Protein AF-A0A7Z9Z8M9-F1 (afdb_monomer_lite)

Foldseek 3Di:
DPDPPPPDLVVLCVVLVNDLVLLVLLLVLCVQCVVCLVVLLVQLLVCVVVDPVCVVVPDPVSSVVSSVVSSVVSCLLSVSDRHPVVLVVLLVLLVVCVVSVNDLVNLVVSLVSSLVVSVVSLVVVLVPDPDPVVNVSSVVNNSSSVSSSVSSSCSSSSSNCVVVVVVVCVVPPVPVVVVVCVVVVVVVVLVVVLVVLVVVLVVLVVVLVVLVVVCVVDPCVVVSVVVNVVSVLVNVLSVLVNVQSVCVSVVHDNPPLSVLVSVLSVLVVVLVVQVVPPPDDPVVNVVSVVVNVVSVVVSVVSVVVVVVVVVVVVVVVD

Secondary structure (DSSP, 8-state):
--------HHHHHHHTT--HHHHHHHHHHHHHHGGGHHHHHHHHHHGGGG-GGGGGG--HHHHHHHHHHHHHHHHHHTT---SHHHHHHHHHHHHHHHHHT--HHHHHHHHHHHHHHHHHHHHHHHHH---HHHHHHHHHHHHHHHHHHHHHHHHHHHHHHHHHHHHHHHTTHHHHHHHHHHHHHHHHHHHHHHHHHHHHHHHHHHHHHHHHHHHHHSS-HHHHHHHHHHHHHHHHHHHHHHHHHHHHHTT----HHHHHHHHHHHHHHHHHHHHH-TTS-HHHHHHHHHHHHHHHHHHHHHHHHHHHHHHHHHHTT-

Radius of gyration: 35.6 Å; chains: 1; bounding box: 67×42×105 Å

pLDDT: mean 84.93, std 13.42, range [31.67, 98.31]

Sequence (318 aa):
MVGALEYDIDRLLYLHQISKKDTQRIKFLRKYLEPYKADFVKNISESLYRFPELRELLTEEFINQFKKLISEWYDRLFEGKYDVSYLYYLMSLGERFVDVGFSPHHITVLMDLIRNYFNTRIFEQIKQSQDPELIERFRSALKSLNKILDLNLDIIISHYVDIETKKFLTLGRWGKQILKIATRFGLALDSLILFGLILLAFFIVYLLVNDILHIFNDKNMAHGIIAALGDLLILWTILELLNSQIKFMLGGEFAISSFVSVALAATIREALIASLEHTKPVEFKLTLAIIILVLGIVFGIVKLFEMKESKRRIVLRL

Structure (mmCIF, N/CA/C/O backbone):
data_AF-A0A7Z9Z8M9-F1
#
_entry.id   AF-A0A7Z9Z8M9-F1
#
loop_
_atom_site.group_PDB
_atom_site.id
_atom_site.type_symbol
_atom_site.label_atom_id
_atom_site.label_alt_id
_atom_site.label_comp_id
_atom_site.label_asym_id
_atom_site.label_entity_id
_atom_site.label_seq_id
_atom_site.pdbx_PDB_ins_code
_atom_site.Cartn_x
_atom_site.Cartn_y
_atom_site.Cartn_z
_atom_site.occupancy
_atom_site.B_iso_or_equiv
_atom_site.auth_seq_id
_atom_site.auth_comp_id
_atom_site.auth_asym_id
_atom_site.auth_atom_id
_atom_site.pdbx_PDB_model_num
ATOM 1 N N . MET A 1 1 ? 4.385 -8.238 -11.790 1.00 31.67 1 MET A N 1
ATOM 2 C CA . MET A 1 1 ? 3.108 -8.911 -11.470 1.00 31.67 1 MET A CA 1
ATOM 3 C C . MET A 1 1 ? 3.048 -9.054 -9.962 1.00 31.67 1 MET A C 1
ATOM 5 O O . MET A 1 1 ? 3.667 -9.963 -9.435 1.00 31.67 1 MET A O 1
ATOM 9 N N . VAL A 1 2 ? 2.396 -8.121 -9.269 1.00 32.22 2 VAL A N 1
ATOM 10 C CA . VAL A 1 2 ? 2.010 -8.331 -7.869 1.00 32.22 2 VAL A CA 1
ATOM 11 C C . VAL A 1 2 ? 0.687 -9.080 -7.959 1.00 32.22 2 VAL A C 1
ATOM 13 O O . VAL A 1 2 ? -0.288 -8.543 -8.480 1.00 32.22 2 VAL A O 1
ATOM 16 N N . GLY A 1 3 ? 0.739 -10.382 -7.681 1.00 36.78 3 GLY A N 1
ATOM 17 C CA . GLY A 1 3 ? -0.402 -11.278 -7.811 1.00 36.78 3 GLY A CA 1
ATOM 18 C C . GLY A 1 3 ? -1.525 -10.832 -6.891 1.00 36.78 3 GLY A C 1
ATOM 19 O O . GLY A 1 3 ? -1.266 -10.405 -5.768 1.00 36.78 3 GLY A O 1
ATOM 20 N N . ALA A 1 4 ? -2.756 -10.935 -7.386 1.00 40.72 4 ALA A N 1
ATOM 21 C CA . ALA A 1 4 ? -3.936 -10.888 -6.547 1.00 40.72 4 ALA A CA 1
ATOM 22 C C . ALA A 1 4 ? -3.710 -11.856 -5.380 1.00 40.72 4 ALA A C 1
ATOM 24 O O . ALA A 1 4 ? -3.563 -13.060 -5.597 1.00 40.72 4 ALA A O 1
ATOM 25 N N . LEU A 1 5 ? -3.610 -11.328 -4.160 1.00 49.75 5 LEU A N 1
ATOM 26 C CA . LEU A 1 5 ? -3.870 -12.129 -2.977 1.00 49.75 5 LEU A CA 1
ATOM 27 C C . LEU A 1 5 ? -5.280 -12.670 -3.185 1.00 49.75 5 LEU A C 1
ATOM 29 O O . LEU A 1 5 ? -6.251 -11.920 -3.180 1.00 49.75 5 LEU A O 1
ATOM 33 N N . GLU A 1 6 ? -5.385 -13.9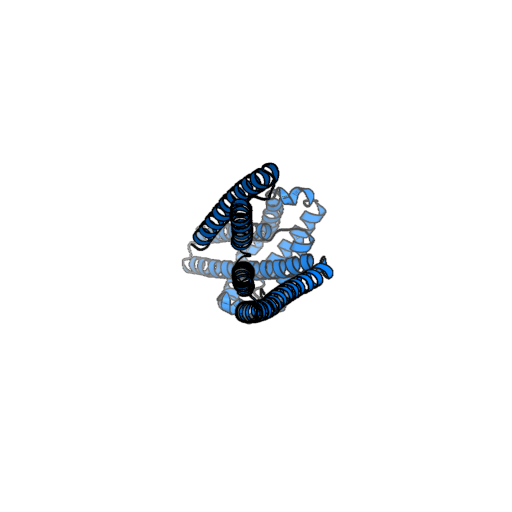58 -3.488 1.00 57.81 6 GLU A N 1
ATOM 34 C CA . GLU A 1 6 ? -6.658 -14.653 -3.418 1.00 57.81 6 GLU A CA 1
ATOM 35 C C . GLU A 1 6 ? -7.064 -14.570 -1.945 1.00 57.81 6 GLU A C 1
ATOM 37 O O . GLU A 1 6 ? -6.430 -15.189 -1.086 1.00 57.81 6 GLU A O 1
ATOM 42 N N . TYR A 1 7 ? -7.983 -13.647 -1.643 1.00 67.50 7 TYR A N 1
ATOM 43 C CA . TYR A 1 7 ? -8.384 -13.306 -0.283 1.00 67.50 7 TYR A CA 1
ATOM 44 C C . TYR A 1 7 ? -9.150 -14.480 0.326 1.00 67.50 7 TYR A C 1
ATOM 46 O O . TYR A 1 7 ? -10.376 -14.534 0.305 1.00 67.50 7 TYR A O 1
ATOM 54 N N . ASP A 1 8 ? -8.398 -15.432 0.860 1.00 86.19 8 ASP A N 1
ATOM 55 C CA . ASP A 1 8 ? -8.897 -16.520 1.681 1.00 86.19 8 ASP A CA 1
ATOM 56 C C . ASP A 1 8 ? -8.722 -16.134 3.155 1.00 86.19 8 ASP A C 1
ATOM 58 O O . ASP A 1 8 ? -7.599 -16.027 3.664 1.00 86.19 8 ASP A O 1
ATOM 62 N N . ILE A 1 9 ? -9.845 -15.888 3.837 1.00 89.62 9 ILE A N 1
ATOM 63 C CA . ILE A 1 9 ? -9.845 -15.492 5.248 1.00 89.62 9 ILE A CA 1
ATOM 64 C C . ILE A 1 9 ? -9.185 -16.554 6.132 1.00 89.62 9 ILE A C 1
ATOM 66 O O . ILE A 1 9 ? -8.454 -16.192 7.053 1.00 89.62 9 ILE A O 1
ATOM 70 N N . ASP A 1 10 ? -9.351 -17.846 5.834 1.00 90.56 10 ASP A N 1
ATOM 71 C CA . ASP A 1 10 ? -8.779 -18.923 6.645 1.00 90.56 10 ASP A CA 1
ATOM 72 C C . ASP A 1 10 ? -7.251 -18.931 6.531 1.00 90.56 10 ASP A C 1
ATOM 74 O O . ASP A 1 10 ? -6.535 -19.052 7.534 1.00 90.56 10 ASP A O 1
ATOM 78 N N . ARG A 1 11 ? -6.733 -18.697 5.320 1.00 91.50 11 ARG A N 1
ATOM 79 C CA . ARG A 1 11 ? -5.296 -18.528 5.081 1.00 91.50 11 ARG A CA 1
ATOM 80 C C . ARG A 1 11 ? -4.736 -17.308 5.809 1.00 91.50 11 ARG A C 1
ATOM 82 O O . ARG A 1 11 ? -3.663 -17.399 6.405 1.00 91.50 11 ARG A O 1
ATOM 89 N N . LEU A 1 12 ? -5.435 -16.175 5.776 1.00 92.44 12 LEU A N 1
ATOM 90 C CA . LEU A 1 12 ? -4.994 -14.954 6.456 1.00 92.44 12 LEU A CA 1
ATOM 91 C C . LEU A 1 12 ? -4.974 -15.136 7.980 1.00 92.44 12 LEU A C 1
ATOM 93 O O . LEU A 1 12 ? -3.984 -14.796 8.628 1.00 92.44 12 LEU A O 1
ATOM 97 N N . LEU A 1 13 ? -6.012 -15.751 8.553 1.00 93.62 13 LEU A N 1
ATOM 98 C CA . LEU A 1 13 ? -6.043 -16.093 9.978 1.00 93.62 13 LEU A CA 1
ATOM 99 C C . LEU A 1 13 ? -4.884 -17.019 10.366 1.00 93.62 13 LEU A C 1
ATOM 101 O O . LEU A 1 13 ? -4.268 -16.817 11.415 1.00 93.62 13 LEU A O 1
ATOM 105 N N . TYR A 1 14 ? -4.554 -17.995 9.516 1.00 93.50 14 TYR A N 1
ATOM 106 C CA . TYR A 1 14 ? -3.412 -18.882 9.723 1.00 93.50 14 TYR A CA 1
ATOM 107 C C . TYR A 1 14 ? -2.076 -18.121 9.730 1.00 93.50 14 TYR A C 1
ATOM 109 O O . TYR A 1 14 ? -1.289 -18.288 10.664 1.00 93.50 14 TYR A O 1
ATOM 117 N N . LEU A 1 15 ? -1.831 -17.252 8.742 1.00 92.56 15 LEU A N 1
ATOM 118 C CA . LEU A 1 15 ? -0.589 -16.469 8.635 1.00 92.56 15 LEU A CA 1
ATOM 119 C C . LEU A 1 15 ? -0.380 -15.534 9.834 1.00 92.56 15 LEU A C 1
ATOM 121 O O . LEU A 1 15 ? 0.728 -15.443 10.362 1.00 92.56 15 LEU A O 1
ATOM 125 N N . HIS A 1 16 ? -1.455 -14.908 10.318 1.00 93.44 16 HIS A N 1
ATOM 126 C CA . HIS A 1 16 ? -1.441 -14.052 11.511 1.00 93.44 16 HIS A CA 1
ATOM 127 C C . HIS A 1 16 ? -1.506 -14.843 12.833 1.00 93.44 16 HIS A C 1
ATOM 129 O O . HIS A 1 16 ? -1.517 -14.263 13.923 1.00 93.44 16 HIS A O 1
ATOM 135 N N . GLN A 1 17 ? -1.524 -16.180 12.766 1.00 95.44 17 GLN A N 1
ATOM 136 C CA . GLN A 1 17 ? -1.614 -17.089 13.913 1.00 95.44 17 GLN A CA 1
ATOM 137 C C . GLN A 1 17 ? -2.804 -16.765 14.832 1.00 95.44 17 GLN A C 1
ATOM 139 O O . GLN A 1 17 ? -2.669 -16.752 16.065 1.00 95.44 17 GLN A O 1
ATOM 144 N N . ILE A 1 18 ? -3.955 -16.450 14.238 1.00 94.81 18 ILE A N 1
ATOM 145 C CA . ILE A 1 18 ? -5.196 -16.140 14.946 1.00 94.81 18 ILE A CA 1
ATOM 146 C C . ILE A 1 18 ? -5.984 -17.434 15.133 1.00 94.81 18 ILE A C 1
ATOM 148 O O . ILE A 1 18 ? -6.331 -18.136 14.189 1.00 94.81 18 ILE A O 1
ATOM 152 N N . SER A 1 19 ? -6.275 -17.748 16.389 1.00 94.56 19 SER A N 1
ATOM 153 C CA . SER A 1 19 ? -6.980 -18.956 16.801 1.00 94.56 19 SER A CA 1
ATOM 154 C C . SER A 1 19 ? -8.319 -18.632 17.465 1.00 94.56 19 SER A C 1
ATOM 156 O O . SER A 1 19 ? -8.579 -17.506 17.890 1.00 94.56 19 SER A O 1
ATOM 158 N N . LYS A 1 20 ? -9.145 -19.661 17.693 1.00 93.56 20 LYS A N 1
ATOM 159 C CA . LYS A 1 20 ? -10.392 -19.524 18.472 1.00 93.56 20 LYS A CA 1
ATOM 160 C C . LYS A 1 20 ? -10.164 -18.960 19.886 1.00 93.56 20 LYS A C 1
ATOM 162 O O . LYS A 1 20 ? -11.056 -18.313 20.435 1.00 93.56 20 LYS A O 1
ATOM 167 N N . LYS A 1 21 ? -8.981 -19.177 20.484 1.00 95.56 21 LYS A N 1
ATOM 168 C CA . LYS A 1 21 ? -8.620 -18.595 21.791 1.00 95.56 21 LYS A CA 1
ATOM 169 C C . LYS A 1 21 ? -8.460 -17.079 21.699 1.00 95.56 21 LYS A C 1
ATOM 171 O O . LYS A 1 21 ? -8.873 -16.373 22.615 1.00 95.56 21 LYS A O 1
ATOM 176 N N . ASP A 1 22 ? -7.901 -16.576 20.601 1.00 96.69 22 ASP A N 1
ATOM 177 C CA . ASP A 1 22 ? -7.762 -15.139 20.358 1.00 96.69 22 ASP A CA 1
ATOM 178 C C . ASP A 1 22 ? -9.141 -14.485 20.256 1.00 96.69 22 ASP A C 1
ATOM 180 O O . ASP A 1 22 ? -9.412 -13.502 20.939 1.00 96.69 22 ASP A O 1
ATOM 184 N N . THR A 1 23 ? -10.075 -15.117 19.547 1.00 94.19 23 THR A N 1
ATOM 185 C CA . THR A 1 23 ? -11.472 -14.675 19.473 1.00 94.19 23 THR A CA 1
ATOM 186 C C . THR A 1 23 ? -12.144 -14.559 20.849 1.00 94.19 23 THR A C 1
ATOM 188 O O . THR A 1 23 ? -12.845 -13.587 21.130 1.00 94.19 23 THR A O 1
ATOM 191 N N . GLN A 1 24 ? -11.926 -15.534 21.739 1.00 95.94 24 GLN A N 1
ATOM 192 C CA . GLN A 1 24 ? -12.452 -15.489 23.110 1.00 95.94 24 GLN A CA 1
ATOM 193 C C . GLN A 1 24 ? -11.818 -14.360 23.932 1.00 95.94 24 GLN A C 1
ATOM 195 O O . GLN A 1 24 ? -12.511 -13.686 24.694 1.00 95.94 24 GLN A O 1
ATOM 200 N N . ARG A 1 25 ? -10.514 -14.129 23.758 1.00 97.12 25 ARG A N 1
ATOM 201 C CA . ARG A 1 25 ? -9.781 -13.046 24.424 1.00 97.12 25 ARG A CA 1
ATOM 202 C C . ARG A 1 25 ? -10.253 -11.663 23.979 1.00 97.12 25 ARG A C 1
ATOM 204 O O . ARG A 1 25 ? -10.369 -10.773 24.815 1.00 97.12 25 ARG A O 1
ATOM 211 N N . ILE A 1 26 ? -10.608 -11.488 22.709 1.00 97.25 26 ILE A N 1
ATOM 212 C CA . ILE A 1 26 ? -11.203 -10.234 22.230 1.00 97.25 26 ILE A CA 1
ATOM 213 C C . ILE A 1 26 ? -12.583 -9.995 22.837 1.00 97.25 26 ILE A C 1
ATOM 215 O O . ILE A 1 26 ? -12.863 -8.897 23.315 1.00 97.25 26 ILE A O 1
ATOM 219 N N . LYS A 1 27 ? -13.426 -11.031 22.906 1.00 95.50 27 LYS A N 1
ATOM 220 C CA . LYS A 1 27 ? -14.724 -10.935 23.596 1.00 95.50 27 LYS A CA 1
ATOM 221 C C . LYS A 1 27 ? -14.565 -10.603 25.080 1.00 95.50 27 LYS A C 1
ATOM 223 O O . LYS A 1 27 ? -15.412 -9.921 25.649 1.00 95.50 27 LYS A O 1
ATOM 228 N N . PHE A 1 28 ? -13.488 -11.073 25.709 1.00 96.31 28 PHE A N 1
ATOM 229 C CA . PHE A 1 28 ? -13.115 -10.662 27.060 1.00 96.31 28 PHE A CA 1
ATOM 230 C C . PHE A 1 28 ? -12.765 -9.168 27.115 1.00 96.31 28 PHE A C 1
ATOM 232 O O . PHE A 1 28 ? -13.361 -8.463 27.925 1.00 96.31 28 PHE A O 1
ATOM 239 N N . LEU A 1 29 ? -11.894 -8.664 26.228 1.00 96.62 29 LEU A N 1
ATOM 240 C CA . LEU A 1 29 ? -11.537 -7.237 26.186 1.00 96.62 29 LEU A CA 1
ATOM 241 C C . LEU A 1 29 ? -12.743 -6.331 25.963 1.00 96.62 29 LEU A C 1
ATOM 243 O O . LEU A 1 29 ? -12.820 -5.279 26.594 1.00 96.62 29 LEU A O 1
ATOM 247 N N . ARG A 1 30 ? -13.707 -6.758 25.137 1.00 95.69 30 ARG A N 1
ATOM 248 C CA . ARG A 1 30 ? -14.942 -6.005 24.895 1.00 95.69 30 ARG A CA 1
ATOM 249 C C . ARG A 1 30 ? -15.606 -5.564 26.198 1.00 95.69 30 ARG A C 1
ATOM 251 O O . ARG A 1 30 ? -15.958 -4.403 26.331 1.00 95.69 30 ARG A O 1
ATOM 258 N N . LYS A 1 31 ? -15.704 -6.457 27.189 1.00 93.88 31 LYS A N 1
ATOM 259 C CA . LYS A 1 31 ? -16.356 -6.169 28.480 1.00 93.88 31 LYS A CA 1
ATOM 260 C C . LYS A 1 31 ? -15.723 -4.992 29.229 1.00 93.88 31 LYS A C 1
ATOM 262 O O . LYS A 1 31 ? -16.431 -4.277 29.925 1.00 93.88 31 LYS A O 1
ATOM 267 N N . TYR A 1 32 ? -14.412 -4.808 29.089 1.00 94.81 32 TYR A N 1
ATOM 268 C CA . TYR A 1 32 ? -13.655 -3.761 29.779 1.00 94.81 32 TYR A CA 1
ATOM 269 C C . TYR A 1 32 ? -13.488 -2.498 28.938 1.00 94.81 32 TYR A C 1
ATOM 271 O O . TYR A 1 32 ? -13.298 -1.419 29.487 1.00 94.81 32 TYR A O 1
ATOM 279 N N . LEU A 1 33 ? -13.549 -2.624 27.612 1.00 95.94 33 LEU A N 1
ATOM 280 C CA . LEU A 1 33 ? -13.360 -1.505 26.695 1.00 95.94 33 LEU A CA 1
ATOM 281 C C . LEU A 1 33 ? -14.674 -0.833 26.284 1.00 95.94 33 LEU A C 1
ATOM 283 O O . LEU A 1 33 ? -14.629 0.322 25.867 1.00 95.94 33 LEU A O 1
ATOM 287 N N . GLU A 1 34 ? -15.822 -1.506 26.414 1.00 95.12 34 GLU A N 1
ATOM 288 C CA . GLU A 1 34 ? -17.137 -0.969 26.026 1.00 95.12 34 GLU A CA 1
ATOM 289 C C . GLU A 1 34 ? -17.443 0.403 26.664 1.00 95.12 34 GLU A C 1
ATOM 291 O O . GLU A 1 34 ? -17.853 1.306 25.931 1.00 95.12 34 GLU A O 1
ATOM 296 N N . PRO A 1 35 ? -17.163 0.649 27.967 1.00 96.31 35 PRO A N 1
ATOM 297 C CA . PRO A 1 35 ? -17.388 1.966 28.573 1.00 96.31 35 PRO A CA 1
ATOM 298 C C . PRO A 1 35 ? -16.588 3.098 27.912 1.00 96.31 35 PRO A C 1
ATOM 300 O O . PRO A 1 35 ? -16.975 4.262 27.987 1.00 96.31 35 PRO A O 1
ATOM 303 N N . TYR A 1 36 ? -15.481 2.764 27.247 1.00 96.75 36 TYR A N 1
ATOM 304 C CA . TYR A 1 36 ? -14.586 3.714 26.593 1.00 96.75 36 TYR A CA 1
ATOM 305 C C . TYR A 1 36 ? -14.908 3.922 25.109 1.00 96.75 36 TYR A C 1
ATOM 307 O O . TYR A 1 36 ? -14.250 4.725 24.457 1.00 96.75 36 TYR A O 1
ATOM 315 N N . LYS A 1 37 ? -15.919 3.248 24.545 1.00 97.38 37 LYS A N 1
ATOM 316 C CA . LYS A 1 37 ? -16.235 3.333 23.109 1.00 97.38 37 LYS A CA 1
ATOM 317 C C . LYS A 1 37 ? -16.532 4.763 22.643 1.00 97.38 37 LYS A C 1
ATOM 319 O O . LYS A 1 37 ? -16.028 5.189 21.607 1.00 97.38 37 LYS A O 1
ATOM 324 N N . ALA A 1 38 ? -17.329 5.517 23.401 1.00 97.25 38 ALA A N 1
ATOM 325 C CA . ALA A 1 38 ? -17.665 6.896 23.039 1.00 97.25 38 ALA A CA 1
ATOM 326 C C . ALA A 1 38 ? -16.423 7.808 23.038 1.00 97.25 38 ALA A C 1
ATOM 328 O O . ALA A 1 38 ? -16.235 8.609 22.121 1.00 97.25 38 ALA A O 1
ATOM 329 N N . ASP A 1 39 ? -15.553 7.638 24.037 1.00 97.81 39 ASP A N 1
ATOM 330 C CA . ASP A 1 39 ? -14.275 8.345 24.140 1.00 97.81 39 ASP A CA 1
ATOM 331 C C . ASP A 1 39 ? -13.315 7.948 23.010 1.00 97.81 39 ASP A C 1
ATOM 333 O O . ASP A 1 39 ? -12.718 8.818 22.383 1.00 97.81 39 ASP A O 1
ATOM 337 N N . PHE A 1 40 ? -13.235 6.658 22.676 1.00 98.12 40 PHE A N 1
ATOM 338 C CA . PHE A 1 40 ? -12.461 6.140 21.548 1.00 98.12 40 PHE A CA 1
ATOM 339 C C . PHE A 1 40 ? -12.870 6.799 20.229 1.00 98.12 40 PHE A C 1
ATOM 341 O O . PHE A 1 40 ? -12.033 7.373 19.535 1.00 98.12 40 PHE A O 1
ATOM 348 N N . VAL A 1 41 ? -14.166 6.776 19.898 1.00 97.88 41 VAL A N 1
ATOM 349 C CA . VAL A 1 41 ? -14.680 7.365 18.652 1.00 97.88 41 VAL A CA 1
ATOM 350 C C . VAL A 1 41 ? -14.337 8.852 18.577 1.00 97.88 41 VAL A C 1
ATOM 352 O O . VAL A 1 41 ? -13.899 9.332 17.528 1.00 97.88 41 VAL A O 1
ATOM 355 N N . LYS A 1 42 ? -14.490 9.580 19.689 1.00 97.12 42 LYS A N 1
ATOM 356 C CA . LYS A 1 42 ? -14.112 10.993 19.775 1.00 97.12 42 LYS A CA 1
ATOM 357 C C . LYS A 1 42 ? -12.609 11.184 19.545 1.00 97.12 42 LYS A C 1
ATOM 359 O O . LYS A 1 42 ? -12.237 11.923 18.638 1.00 97.12 42 LYS A O 1
ATOM 364 N N . ASN A 1 43 ? -11.768 10.483 20.304 1.00 96.88 43 ASN A N 1
ATOM 365 C CA . ASN A 1 43 ? -10.312 10.620 20.280 1.00 96.88 43 ASN A CA 1
ATOM 366 C C . ASN A 1 43 ? -9.710 10.320 18.896 1.00 96.88 43 ASN A C 1
ATOM 368 O O . ASN A 1 43 ? -8.867 11.070 18.397 1.00 96.88 43 ASN A O 1
ATOM 372 N N . ILE A 1 44 ? -10.179 9.254 18.244 1.00 96.75 44 ILE A N 1
ATOM 373 C CA . ILE A 1 44 ? -9.692 8.862 16.917 1.00 96.75 44 ILE A CA 1
ATOM 374 C C . ILE A 1 44 ? -10.154 9.850 15.842 1.00 96.75 44 ILE A C 1
ATOM 376 O O . ILE A 1 44 ? -9.368 10.216 14.972 1.00 96.75 44 ILE A O 1
ATOM 380 N N . SER A 1 45 ? -11.388 10.350 15.931 1.00 94.12 45 SER A N 1
ATOM 381 C CA . SER A 1 45 ? -11.890 11.355 14.983 1.00 94.12 45 SER A CA 1
ATOM 382 C C . SER A 1 45 ? -11.164 12.693 15.123 1.00 94.12 45 SER A C 1
ATOM 384 O O . SER A 1 45 ? -10.813 13.312 14.126 1.00 94.12 45 SER A O 1
ATOM 386 N N . GLU A 1 46 ? -10.881 13.126 16.353 1.00 93.81 46 GLU A N 1
ATOM 387 C CA . GLU A 1 46 ? -10.090 14.336 16.620 1.00 93.81 46 GLU A CA 1
ATOM 388 C C . GLU A 1 46 ? -8.632 14.185 16.170 1.00 93.81 46 GLU A C 1
ATOM 390 O O . GLU A 1 46 ? -7.983 15.158 15.789 1.00 93.81 46 GLU A O 1
ATOM 395 N N . SER A 1 47 ? -8.109 12.960 16.147 1.00 92.19 47 SER A N 1
ATOM 396 C CA . SER A 1 47 ? -6.757 12.711 15.651 1.00 92.19 47 SER A CA 1
ATOM 397 C C . SER A 1 47 ? -6.612 12.953 14.146 1.00 92.19 47 SER A C 1
ATOM 399 O O . SER A 1 47 ? -5.488 13.152 13.690 1.00 92.19 47 SER A O 1
ATOM 401 N N . LEU A 1 48 ? -7.711 13.023 13.381 1.00 91.69 48 LEU A N 1
ATOM 402 C CA . LEU A 1 48 ? -7.651 13.360 11.956 1.00 91.69 48 LEU A CA 1
ATOM 403 C C . LEU A 1 48 ? -7.106 14.771 11.697 1.00 91.69 48 LEU A C 1
ATOM 405 O O . LEU A 1 48 ? -6.434 14.989 10.693 1.00 91.69 48 LEU A O 1
ATOM 409 N N . TYR A 1 49 ? -7.306 15.709 12.628 1.00 90.44 49 TYR A N 1
ATOM 410 C CA . TYR A 1 49 ? -6.762 17.069 12.524 1.00 90.44 49 TYR A CA 1
ATOM 411 C C . TYR A 1 49 ? -5.226 17.121 12.577 1.00 90.44 49 TYR A C 1
ATOM 413 O O . TYR A 1 49 ? -4.639 18.166 12.296 1.00 90.44 49 TYR A O 1
ATOM 421 N N . ARG A 1 50 ? -4.562 16.007 12.921 1.00 88.56 50 ARG A N 1
ATOM 422 C CA . ARG A 1 50 ? -3.098 15.885 12.890 1.00 88.56 50 ARG A CA 1
ATOM 423 C C . ARG A 1 50 ? -2.543 15.733 11.476 1.00 88.56 50 ARG A C 1
ATOM 425 O O . ARG A 1 50 ? -1.351 15.954 11.303 1.00 88.56 50 ARG A O 1
ATOM 432 N N . PHE A 1 51 ? -3.373 15.359 10.502 1.00 86.81 51 PHE A N 1
ATOM 433 C CA . PHE A 1 51 ? -2.965 15.181 9.111 1.00 86.81 51 PHE A CA 1
ATOM 434 C C . PHE A 1 51 ? -3.182 16.492 8.341 1.00 86.81 51 PHE A C 1
ATOM 436 O O . PHE A 1 51 ? -4.324 16.793 7.970 1.00 86.81 51 PHE A O 1
ATOM 443 N N . PRO A 1 52 ? -2.138 17.316 8.119 1.00 84.31 52 PRO A N 1
ATOM 444 C CA . PRO A 1 52 ? -2.289 18.571 7.385 1.00 84.31 52 PRO A CA 1
ATOM 445 C C . PRO A 1 52 ? -2.830 18.354 5.965 1.00 84.31 52 PRO A C 1
ATOM 447 O O . PRO A 1 52 ? -3.595 19.184 5.480 1.00 84.31 52 PRO A O 1
ATOM 450 N N . GLU A 1 53 ? -2.502 17.222 5.342 1.00 81.88 53 GLU A N 1
ATOM 451 C CA . GLU A 1 53 ? -2.928 16.823 3.998 1.00 81.88 53 GLU A CA 1
ATOM 452 C C . GLU A 1 53 ? -4.437 16.571 3.903 1.00 81.88 53 GLU A C 1
ATOM 454 O O . GLU A 1 53 ? -5.015 16.690 2.829 1.00 81.88 53 GLU A O 1
ATOM 459 N N . LEU A 1 54 ? -5.089 16.238 5.022 1.00 83.00 54 LEU A N 1
ATOM 460 C CA . LEU A 1 54 ? -6.527 15.978 5.057 1.00 83.00 54 LEU A CA 1
ATOM 461 C C . LEU A 1 54 ? -7.348 17.227 5.377 1.00 83.00 54 LEU A C 1
ATOM 463 O O . LEU A 1 54 ? -8.570 17.155 5.335 1.00 83.00 54 LEU A O 1
ATOM 467 N N . ARG A 1 55 ? -6.720 18.370 5.694 1.00 83.00 55 ARG A N 1
ATOM 468 C CA . ARG A 1 55 ? -7.405 19.564 6.222 1.00 83.00 55 ARG A CA 1
ATOM 469 C C . ARG A 1 55 ? -8.586 20.021 5.361 1.00 83.00 55 ARG A C 1
ATOM 471 O O . ARG A 1 55 ? -9.616 20.389 5.914 1.00 83.00 55 ARG A O 1
ATOM 478 N N . GLU A 1 56 ? -8.445 19.972 4.040 1.00 81.44 56 GLU A N 1
ATOM 479 C CA . GLU A 1 56 ? -9.497 20.368 3.091 1.00 81.44 56 GLU A CA 1
ATOM 480 C C . GLU A 1 56 ? -10.699 19.405 3.088 1.00 81.44 56 GLU A C 1
ATOM 482 O O . GLU A 1 56 ? -11.808 19.799 2.736 1.00 81.44 56 GLU A O 1
ATOM 487 N N . LEU A 1 57 ? -10.502 18.160 3.534 1.00 79.38 57 LEU A N 1
ATOM 488 C CA . LEU A 1 57 ? -11.523 17.112 3.604 1.00 79.38 57 LEU A CA 1
ATOM 489 C C . LEU A 1 57 ? -12.282 17.098 4.944 1.00 79.38 57 LEU A C 1
ATOM 491 O O . LEU A 1 57 ? -13.368 16.523 5.020 1.00 79.38 57 LEU A O 1
ATOM 495 N N . LEU A 1 58 ? -11.747 17.722 6.005 1.00 86.81 58 LEU A N 1
ATOM 496 C CA . LEU A 1 58 ? -12.292 17.670 7.376 1.00 86.81 58 LEU A CA 1
ATOM 497 C C . LEU A 1 58 ? -13.510 18.589 7.589 1.00 86.81 58 LEU A C 1
ATOM 499 O O . LEU A 1 58 ? -13.528 19.433 8.486 1.00 86.81 58 LEU A O 1
ATOM 503 N N . THR A 1 59 ? -14.552 18.404 6.782 1.00 89.38 59 THR A N 1
ATOM 504 C CA . THR A 1 59 ? -15.866 19.024 6.999 1.00 89.38 59 THR A CA 1
ATOM 505 C C . THR A 1 59 ? -16.595 18.377 8.182 1.00 89.38 59 THR A C 1
ATOM 507 O O . THR A 1 59 ? -16.319 17.233 8.554 1.00 89.38 59 THR A O 1
ATOM 510 N N . GLU A 1 60 ? -17.568 19.075 8.779 1.00 90.69 60 GLU A N 1
ATOM 511 C CA . GLU A 1 60 ? -18.381 18.500 9.865 1.00 90.69 60 GLU A CA 1
ATOM 512 C C . GLU A 1 60 ? -19.113 17.223 9.432 1.00 90.69 60 GLU A C 1
ATOM 514 O O . GLU A 1 60 ? -19.195 16.255 10.192 1.00 90.69 60 GLU A O 1
ATOM 519 N N . GLU A 1 61 ? -19.614 17.198 8.195 1.00 89.94 61 GLU A N 1
ATOM 520 C CA . GLU A 1 61 ? -20.267 16.024 7.624 1.00 89.94 61 GLU A CA 1
ATOM 521 C C . GLU A 1 61 ? -19.299 14.841 7.535 1.00 89.94 61 GLU A C 1
ATOM 523 O O . GLU A 1 61 ? -19.616 13.751 8.020 1.00 89.94 61 GLU A O 1
ATOM 528 N N . PHE A 1 62 ? -18.099 15.070 6.995 1.00 90.25 62 PHE A N 1
ATOM 529 C CA . PHE A 1 62 ? -17.065 14.046 6.887 1.00 90.25 62 PHE A CA 1
ATOM 530 C C . PHE A 1 62 ? -16.687 13.474 8.258 1.00 90.25 62 PHE A C 1
ATOM 532 O O . PHE A 1 62 ? -16.689 12.256 8.449 1.00 90.25 62 PHE A O 1
ATOM 539 N N . ILE A 1 63 ? -16.440 14.337 9.248 1.00 92.81 63 ILE A N 1
ATOM 540 C CA . ILE A 1 63 ? -16.117 13.911 10.615 1.00 92.81 63 ILE A CA 1
ATOM 541 C C . ILE A 1 63 ? -17.251 13.072 11.217 1.00 92.81 63 ILE A C 1
ATOM 543 O O . ILE A 1 63 ? -16.995 12.063 11.876 1.00 92.81 63 ILE A O 1
ATOM 547 N N . ASN A 1 64 ? -18.511 13.443 10.987 1.00 93.19 64 ASN A N 1
ATOM 548 C CA . ASN A 1 64 ? -19.655 12.678 11.483 1.00 93.19 64 ASN A CA 1
ATOM 549 C C . ASN A 1 64 ? -19.787 11.308 10.801 1.00 93.19 64 ASN A C 1
ATOM 551 O O . ASN A 1 64 ? -20.111 10.323 11.472 1.00 93.19 64 ASN A O 1
ATOM 555 N N . GLN A 1 65 ? -19.512 11.214 9.499 1.00 91.88 65 GLN A N 1
ATOM 556 C CA . GLN A 1 65 ? -19.458 9.933 8.790 1.00 91.88 65 GLN A CA 1
ATOM 557 C C . GLN A 1 65 ? -18.301 9.063 9.297 1.00 91.88 65 GLN A C 1
ATOM 559 O O . GLN A 1 65 ? -18.496 7.879 9.576 1.00 91.88 65 GLN A O 1
ATOM 564 N N . PHE A 1 66 ? -17.126 9.655 9.515 1.00 93.88 66 PHE A N 1
ATOM 565 C CA . PHE A 1 66 ? -15.963 8.958 10.053 1.00 93.88 66 PHE A CA 1
ATOM 566 C C . PHE A 1 66 ? -16.205 8.434 11.477 1.00 93.88 66 PHE A C 1
ATOM 568 O O . PHE A 1 66 ? -15.899 7.278 11.766 1.00 93.88 66 PHE A O 1
ATOM 575 N N . LYS A 1 67 ? -16.850 9.222 12.350 1.00 96.31 67 LYS A N 1
ATOM 576 C CA . LYS A 1 67 ? -17.274 8.774 13.690 1.00 96.31 67 LYS A CA 1
ATOM 577 C C . LYS A 1 67 ? -18.157 7.528 13.625 1.00 96.31 67 LYS A C 1
ATOM 579 O O . LYS A 1 67 ? -17.957 6.595 14.402 1.00 96.31 67 LYS A O 1
ATOM 584 N N . LYS A 1 68 ? -19.123 7.498 12.700 1.00 95.75 68 LYS A N 1
ATOM 585 C CA . LYS A 1 68 ? -19.991 6.328 12.486 1.00 95.75 68 LYS A CA 1
ATOM 586 C C . LYS A 1 68 ? -19.182 5.119 12.018 1.00 95.75 68 LYS A C 1
ATOM 588 O O . LYS A 1 68 ? -19.341 4.046 12.591 1.00 95.75 68 LYS A O 1
ATOM 593 N N . LEU A 1 69 ? -18.284 5.316 11.051 1.00 95.06 69 LEU A N 1
ATOM 594 C CA . LEU A 1 69 ? -17.409 4.267 10.524 1.00 95.06 69 LEU A CA 1
ATOM 595 C C . LEU A 1 69 ? -16.524 3.661 11.619 1.00 95.06 69 LEU A C 1
ATOM 597 O O . LEU A 1 69 ? -16.483 2.443 11.759 1.00 95.06 69 LEU A O 1
ATOM 601 N N . ILE A 1 70 ? -15.863 4.488 12.432 1.00 96.44 70 ILE A N 1
ATOM 602 C CA . ILE A 1 70 ? -15.002 4.024 13.531 1.00 96.44 70 ILE A CA 1
ATOM 603 C C . ILE A 1 70 ? -15.811 3.339 14.638 1.00 96.44 70 ILE A C 1
ATOM 605 O O . ILE A 1 70 ? -15.352 2.350 15.208 1.00 96.44 70 ILE A O 1
ATOM 609 N N . SER A 1 71 ? -17.022 3.823 14.927 1.00 97.62 71 SER A N 1
ATOM 610 C CA . SER A 1 71 ? -17.929 3.182 15.887 1.00 97.62 71 SER A CA 1
ATOM 611 C C . SER A 1 71 ? -18.361 1.786 15.423 1.00 97.62 71 SER A C 1
ATOM 613 O O . SER A 1 71 ? -18.321 0.839 16.207 1.00 97.62 71 SER A O 1
ATOM 615 N N . GLU A 1 72 ? -18.723 1.638 14.144 1.00 96.94 72 GLU A N 1
ATOM 616 C CA . GLU A 1 72 ? -19.059 0.338 13.552 1.00 96.94 72 GLU A CA 1
ATOM 617 C C . GLU A 1 72 ? -17.837 -0.589 13.511 1.00 96.94 72 GLU A C 1
ATOM 619 O O . GLU A 1 72 ? -17.931 -1.760 13.881 1.00 96.94 72 GLU A O 1
ATOM 624 N N . TRP A 1 73 ? -16.676 -0.062 13.117 1.00 97.69 73 TRP A N 1
ATOM 625 C CA . TRP A 1 73 ? -15.431 -0.824 13.082 1.00 97.69 73 TRP A CA 1
ATOM 626 C C . TRP A 1 73 ? -15.061 -1.360 14.466 1.00 97.69 73 TRP A C 1
ATOM 628 O O . TRP A 1 73 ? -14.706 -2.531 14.590 1.00 97.69 73 TRP A O 1
ATOM 638 N N . TYR A 1 74 ? -15.229 -0.548 15.514 1.00 97.94 74 TYR A N 1
ATOM 639 C CA . TYR A 1 74 ? -15.060 -0.978 16.901 1.00 97.94 74 TYR A CA 1
ATOM 640 C C . TYR A 1 74 ? -15.967 -2.175 17.227 1.00 97.94 74 TYR A C 1
ATOM 642 O O . TYR A 1 74 ? -15.494 -3.195 17.732 1.00 97.94 74 TYR A O 1
ATOM 650 N N . ASP A 1 75 ? -17.263 -2.090 16.908 1.00 97.00 75 ASP A N 1
ATOM 651 C CA . ASP A 1 75 ? -18.210 -3.173 17.200 1.00 97.00 75 ASP A CA 1
ATOM 652 C C . ASP A 1 75 ? -17.837 -4.475 16.495 1.00 97.00 75 ASP A C 1
ATOM 654 O O . ASP A 1 75 ? -17.880 -5.543 17.113 1.00 97.00 75 ASP A O 1
ATOM 658 N N . ARG A 1 76 ? -17.441 -4.374 15.221 1.00 96.81 76 ARG A N 1
ATOM 659 C CA . ARG A 1 76 ? -17.019 -5.503 14.384 1.00 96.81 76 ARG A CA 1
ATOM 660 C C . ARG A 1 76 ? -15.716 -6.121 14.886 1.00 96.81 76 ARG A C 1
ATOM 662 O O . ARG A 1 76 ? -15.627 -7.342 14.994 1.00 96.81 76 ARG A O 1
ATOM 669 N N . LEU A 1 77 ? -14.728 -5.299 15.246 1.00 97.06 77 LEU A N 1
ATOM 670 C CA . LEU A 1 77 ? -13.455 -5.748 15.817 1.00 97.06 77 LEU A CA 1
ATOM 671 C C . LEU A 1 77 ? -13.690 -6.612 17.064 1.00 97.06 77 LEU A C 1
ATOM 673 O O . LEU A 1 77 ? -13.134 -7.710 17.177 1.00 97.06 77 LEU A O 1
ATOM 677 N N . PHE A 1 78 ? -14.554 -6.139 17.968 1.00 97.06 78 PHE A N 1
ATOM 678 C CA . PHE A 1 78 ? -14.847 -6.794 19.242 1.00 97.06 78 PHE A CA 1
ATOM 679 C C . PHE A 1 78 ? -15.974 -7.841 19.182 1.00 97.06 78 PHE A C 1
ATOM 681 O O . PHE A 1 78 ? -16.272 -8.481 20.194 1.00 97.06 78 PHE A O 1
ATOM 688 N N . GLU A 1 79 ? -16.602 -8.069 18.024 1.00 93.06 79 GLU A N 1
ATOM 689 C CA . GLU A 1 79 ? -17.612 -9.124 17.844 1.00 93.06 79 GLU A CA 1
ATOM 690 C C . GLU A 1 79 ? -16.994 -10.527 17.987 1.00 93.06 79 GLU A C 1
ATOM 692 O O . GLU A 1 79 ? -17.648 -11.471 18.444 1.00 93.06 79 GLU A O 1
ATOM 697 N N . GLY A 1 80 ? -15.712 -10.667 17.637 1.00 89.00 80 GLY A N 1
ATOM 698 C CA . GLY A 1 80 ? -15.023 -11.952 17.639 1.00 89.00 80 GLY A CA 1
ATOM 699 C C . GLY A 1 80 ? -15.652 -12.928 16.641 1.00 89.00 80 GLY A C 1
ATOM 700 O O . GLY A 1 80 ? -15.897 -14.089 16.974 1.00 89.00 80 GLY A O 1
ATOM 701 N N . LYS A 1 81 ? -15.973 -12.444 15.441 1.00 92.62 81 LYS A N 1
ATOM 702 C CA . LYS A 1 81 ? -16.354 -13.254 14.282 1.00 92.62 81 LYS A CA 1
ATOM 703 C C . LYS A 1 81 ? -15.532 -12.762 13.097 1.00 92.62 81 LYS A C 1
ATOM 705 O O . LYS A 1 81 ? -15.813 -11.703 12.551 1.00 92.62 81 LYS A O 1
ATOM 710 N N . TYR A 1 82 ? -14.479 -13.501 12.766 1.00 94.44 82 TYR A N 1
ATOM 711 C CA . TYR A 1 82 ? -13.552 -13.161 11.686 1.00 94.44 82 TYR A CA 1
ATOM 712 C C . TYR A 1 82 ? -13.760 -14.157 10.550 1.00 94.44 82 TYR A C 1
ATOM 714 O O . TYR A 1 82 ? -12.990 -15.092 10.385 1.00 94.44 82 TYR A O 1
ATOM 722 N N . ASP A 1 83 ? -14.884 -14.018 9.859 1.00 92.81 83 ASP A N 1
ATOM 723 C CA . ASP A 1 83 ? -15.280 -14.869 8.741 1.00 92.81 83 ASP A CA 1
ATOM 724 C C . ASP A 1 83 ? -15.175 -14.105 7.411 1.00 92.81 83 ASP A C 1
ATOM 726 O O . ASP A 1 83 ? -14.677 -12.977 7.340 1.00 92.81 83 ASP A O 1
ATOM 730 N N . VAL A 1 84 ? -15.667 -14.717 6.338 1.00 92.75 84 VAL A N 1
ATOM 731 C CA . VAL A 1 84 ? -15.699 -14.106 5.005 1.00 92.75 84 VAL A CA 1
ATOM 732 C C . VAL A 1 84 ? -16.487 -12.785 4.998 1.00 92.75 84 VAL A C 1
ATOM 734 O O . VAL A 1 84 ? -16.124 -11.856 4.278 1.00 92.75 84 VAL A O 1
ATOM 737 N N . SER A 1 85 ? -17.526 -12.638 5.830 1.00 94.06 85 SER A N 1
ATOM 738 C CA . SER A 1 85 ? -18.256 -11.369 5.938 1.00 94.06 85 SER A CA 1
ATOM 739 C C . SER A 1 85 ? -17.390 -10.274 6.557 1.00 94.06 85 SER A C 1
ATOM 741 O O . SER A 1 85 ? -17.480 -9.120 6.135 1.00 94.06 85 SER A O 1
ATOM 743 N N . TYR A 1 86 ? -16.559 -10.612 7.545 1.00 95.69 86 TYR A N 1
ATOM 744 C CA . TYR A 1 86 ? -15.607 -9.675 8.139 1.00 95.69 86 TYR A CA 1
ATOM 745 C C . TYR A 1 86 ? -14.517 -9.265 7.140 1.00 95.69 86 TYR A C 1
ATOM 747 O O . TYR A 1 86 ? -14.185 -8.086 7.044 1.00 95.69 86 TYR A O 1
ATOM 755 N N . LEU A 1 87 ? -14.019 -10.211 6.337 1.00 94.75 87 LEU A N 1
ATOM 756 C CA . LEU A 1 87 ? -13.079 -9.937 5.247 1.00 94.75 87 LEU A CA 1
ATOM 757 C C . LEU A 1 87 ? -13.642 -8.908 4.254 1.00 94.75 87 LEU A C 1
ATOM 759 O O . LEU A 1 87 ? -13.012 -7.876 4.022 1.00 94.75 87 LEU A O 1
ATOM 763 N N . TYR A 1 88 ? -14.845 -9.143 3.718 1.00 93.75 88 TYR A N 1
ATOM 764 C CA . TYR A 1 88 ? -15.483 -8.203 2.788 1.00 93.75 88 TYR A CA 1
ATOM 765 C C . TYR A 1 88 ? -15.747 -6.839 3.422 1.00 93.75 88 TYR A C 1
ATOM 767 O O . TYR A 1 88 ? -15.604 -5.807 2.765 1.00 93.75 88 TYR A O 1
ATOM 775 N N . TYR A 1 89 ? -16.091 -6.815 4.710 1.00 96.31 89 TYR A N 1
ATOM 776 C CA . TYR A 1 89 ? -16.217 -5.569 5.449 1.00 96.31 89 TYR A CA 1
ATOM 777 C C . TYR A 1 89 ? -14.892 -4.788 5.463 1.00 96.31 89 TYR A C 1
ATOM 779 O O . TYR A 1 89 ? -14.888 -3.617 5.090 1.00 96.31 89 TYR A O 1
ATOM 787 N N . LEU A 1 90 ? -13.763 -5.419 5.796 1.00 96.50 90 LEU A N 1
ATOM 788 C CA . LEU A 1 90 ? -12.453 -4.753 5.783 1.00 96.50 90 LEU A CA 1
ATOM 789 C C . LEU A 1 90 ? -12.037 -4.286 4.383 1.00 96.50 90 LEU A C 1
ATOM 791 O O . LEU A 1 90 ? -11.541 -3.171 4.234 1.00 96.50 90 LEU A O 1
ATOM 795 N N . MET A 1 91 ? -12.305 -5.084 3.348 1.00 93.88 91 MET A N 1
ATOM 796 C CA . MET A 1 91 ? -12.096 -4.676 1.954 1.00 93.88 91 MET A CA 1
ATOM 797 C C . MET A 1 91 ? -12.906 -3.410 1.624 1.00 93.88 91 MET A C 1
ATOM 799 O O . MET A 1 91 ? -12.361 -2.431 1.119 1.00 93.88 91 MET A O 1
ATOM 803 N N . SER A 1 92 ? -14.178 -3.351 2.024 1.00 93.88 92 SER A N 1
ATOM 804 C CA . SER A 1 92 ? -15.007 -2.155 1.820 1.00 93.88 92 SER A CA 1
ATOM 805 C C . SER A 1 92 ? -14.505 -0.910 2.574 1.00 93.88 92 SER A C 1
ATOM 807 O O . SER A 1 92 ? -14.842 0.216 2.206 1.00 93.88 92 SER A O 1
ATOM 809 N N . LEU A 1 93 ? -13.721 -1.071 3.649 1.00 94.31 93 LEU A N 1
ATOM 810 C CA . LEU A 1 93 ? -13.050 0.057 4.305 1.00 94.31 93 LEU A CA 1
ATOM 811 C C . LEU A 1 93 ? -11.883 0.564 3.457 1.00 94.31 93 LEU A C 1
ATOM 813 O O . LEU A 1 93 ? -11.746 1.773 3.295 1.00 94.31 93 LEU A O 1
ATOM 817 N N . GLY A 1 94 ? -11.094 -0.346 2.874 1.00 91.69 94 GLY A N 1
ATOM 818 C CA . GLY A 1 94 ? -10.058 0.000 1.900 1.00 91.69 94 GLY A CA 1
ATOM 819 C C . GLY A 1 94 ? -10.620 0.828 0.742 1.00 91.69 94 GLY A C 1
ATOM 820 O O . GLY A 1 94 ? -10.088 1.893 0.448 1.00 91.69 94 GLY A O 1
ATOM 821 N N . GLU A 1 95 ? -11.748 0.406 0.162 1.00 89.69 95 GLU A N 1
ATOM 822 C CA . GLU A 1 95 ? -12.462 1.145 -0.898 1.00 89.69 95 GLU A CA 1
ATOM 823 C C . GLU A 1 95 ? -12.820 2.569 -0.480 1.00 89.69 95 GLU A C 1
ATOM 825 O O . GLU A 1 95 ? -12.462 3.527 -1.165 1.00 89.69 95 GLU A O 1
ATOM 830 N N . ARG A 1 96 ? -13.449 2.713 0.690 1.00 90.19 96 ARG A N 1
ATOM 831 C CA . ARG A 1 96 ? -13.828 4.021 1.235 1.00 90.19 96 ARG A CA 1
ATOM 832 C C . ARG A 1 96 ? -12.625 4.924 1.480 1.00 90.19 96 ARG A C 1
ATOM 834 O O . ARG A 1 96 ? -12.704 6.113 1.191 1.00 90.19 96 ARG A O 1
ATOM 841 N N . PHE A 1 97 ? -11.513 4.386 1.983 1.00 90.50 97 PHE A N 1
ATOM 842 C CA . PHE A 1 97 ? -10.295 5.175 2.164 1.00 90.50 97 PHE A CA 1
ATOM 843 C C . PHE A 1 97 ? -9.728 5.671 0.829 1.00 90.50 97 PHE A C 1
ATOM 845 O O . PHE A 1 97 ? -9.322 6.831 0.758 1.00 90.50 97 PHE A O 1
ATOM 852 N N . VAL A 1 98 ? -9.765 4.853 -0.233 1.00 87.50 98 VAL A N 1
ATOM 853 C CA . VAL A 1 98 ? -9.391 5.304 -1.587 1.00 87.50 98 VAL A CA 1
ATOM 854 C C . VAL A 1 98 ? -10.329 6.413 -2.063 1.00 87.50 98 VAL A C 1
ATOM 856 O O . VAL A 1 98 ? -9.863 7.418 -2.590 1.00 87.50 98 VAL A O 1
ATOM 859 N N . ASP A 1 99 ? -11.643 6.240 -1.908 1.00 83.94 99 ASP A N 1
ATOM 860 C CA . ASP A 1 99 ? -12.644 7.204 -2.391 1.00 83.94 99 ASP A CA 1
ATOM 861 C C . ASP A 1 99 ? -12.537 8.568 -1.699 1.00 83.94 99 ASP A C 1
ATOM 863 O O . ASP A 1 99 ? -12.739 9.601 -2.333 1.00 83.94 99 ASP A O 1
ATOM 867 N N . VAL A 1 100 ? -12.182 8.572 -0.414 1.00 82.94 100 VAL A N 1
ATOM 868 C CA . VAL A 1 100 ? -11.973 9.788 0.385 1.00 82.94 100 VAL A CA 1
ATOM 869 C C . VAL A 1 100 ? -10.601 10.429 0.118 1.00 82.94 100 VAL A C 1
ATOM 871 O O . VAL A 1 100 ? -10.419 11.610 0.399 1.00 82.94 100 VAL A O 1
ATOM 874 N N . GLY A 1 101 ? -9.635 9.686 -0.432 1.00 82.38 101 GLY A N 1
ATOM 875 C CA . GLY A 1 101 ? -8.285 10.186 -0.722 1.00 82.38 101 GLY A CA 1
ATOM 876 C C . GLY A 1 101 ? -7.275 10.002 0.417 1.00 82.38 101 GLY A C 1
ATOM 877 O O . GLY A 1 101 ? -6.281 10.724 0.496 1.00 82.38 101 GLY A O 1
ATOM 878 N N . PHE A 1 102 ? -7.500 9.045 1.321 1.00 89.25 102 PHE A N 1
ATOM 879 C CA . PHE A 1 102 ? -6.497 8.672 2.322 1.00 89.25 102 PHE A CA 1
ATOM 880 C C . PHE A 1 102 ? -5.359 7.909 1.651 1.00 89.25 102 PHE A C 1
ATOM 882 O O . PHE A 1 102 ? -5.617 6.933 0.972 1.00 89.25 102 PHE A O 1
ATOM 889 N N . SER A 1 103 ? -4.102 8.275 1.904 1.00 90.00 103 SER A N 1
ATOM 890 C CA . SER A 1 103 ? -2.959 7.471 1.464 1.00 90.00 103 SER A CA 1
ATOM 891 C C . SER A 1 103 ? -2.780 6.213 2.338 1.00 90.00 103 SER A C 1
ATOM 893 O O . SER A 1 103 ? -3.207 6.208 3.501 1.00 90.00 103 SER A O 1
ATOM 895 N N . PRO A 1 104 ? -2.057 5.173 1.868 1.00 91.00 104 PRO A N 1
ATOM 896 C CA . PRO A 1 104 ? -1.687 4.021 2.703 1.00 91.00 104 PRO A CA 1
ATOM 897 C C . PRO A 1 104 ? -0.953 4.422 3.991 1.00 91.00 104 PRO A C 1
ATOM 899 O O . PRO A 1 104 ? -1.102 3.784 5.039 1.00 91.00 104 PRO A O 1
ATOM 902 N N . HIS A 1 105 ? -0.180 5.510 3.928 1.00 91.31 105 HIS A N 1
ATOM 903 C CA . HIS A 1 105 ? 0.504 6.07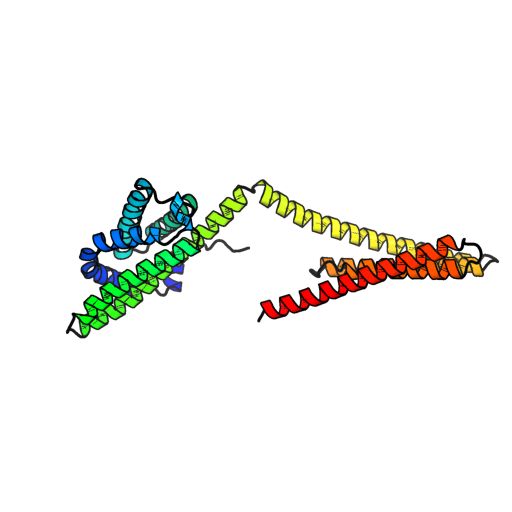0 5.086 1.00 91.31 105 HIS A CA 1
ATOM 904 C C . HIS A 1 105 ? -0.491 6.574 6.142 1.00 91.31 105 HIS A C 1
ATOM 906 O O . HIS A 1 105 ? -0.343 6.232 7.314 1.00 91.31 105 HIS A O 1
ATOM 912 N N . HIS A 1 106 ? -1.550 7.292 5.746 1.00 93.00 106 HIS A N 1
ATOM 913 C CA . HIS A 1 106 ? -2.585 7.757 6.681 1.00 93.00 106 HIS A CA 1
ATOM 914 C C . HIS A 1 106 ? -3.281 6.591 7.392 1.00 93.00 106 HIS A C 1
ATOM 916 O O . HIS A 1 106 ? -3.463 6.637 8.606 1.00 93.00 106 HIS A O 1
ATOM 922 N N . ILE A 1 107 ? -3.620 5.522 6.658 1.00 94.50 107 ILE A N 1
ATOM 923 C CA . ILE A 1 107 ? -4.250 4.315 7.224 1.00 94.50 107 ILE A CA 1
ATOM 924 C C . ILE A 1 107 ? -3.326 3.664 8.264 1.00 94.50 107 ILE A C 1
ATOM 926 O O . ILE A 1 107 ? -3.772 3.284 9.347 1.00 94.50 107 ILE A O 1
ATOM 930 N N . THR A 1 108 ? -2.027 3.589 7.963 1.00 95.75 108 THR A N 1
ATOM 931 C CA . THR A 1 108 ? -1.011 3.034 8.871 1.00 95.75 108 THR A CA 1
ATOM 932 C C . THR A 1 108 ? -0.906 3.845 10.161 1.00 95.75 108 THR A C 1
ATOM 934 O O . THR A 1 108 ? -0.964 3.277 11.251 1.00 95.75 108 THR A O 1
ATOM 937 N N . VAL A 1 109 ? -0.803 5.174 10.056 1.00 95.56 109 VAL A N 1
ATOM 938 C CA . VAL A 1 109 ? -0.719 6.063 11.227 1.00 95.56 109 VAL A CA 1
ATOM 939 C C . VAL A 1 109 ? -2.008 6.013 12.049 1.00 95.56 109 VAL A C 1
ATOM 941 O O . VAL A 1 109 ? -1.957 5.954 13.275 1.00 95.56 109 VAL A O 1
ATOM 944 N N . LEU A 1 110 ? -3.172 5.975 11.397 1.00 95.44 110 LEU A N 1
ATOM 945 C CA . LEU A 1 110 ? -4.456 5.830 12.079 1.00 95.44 110 LEU A CA 1
ATOM 946 C C . LEU A 1 110 ? -4.529 4.519 12.878 1.00 95.44 110 LEU A C 1
ATOM 948 O O . LEU A 1 110 ? -4.966 4.525 14.029 1.00 95.44 110 LEU A O 1
ATOM 952 N N . MET A 1 111 ? -4.062 3.408 12.302 1.00 97.31 111 MET A N 1
ATOM 953 C CA . MET A 1 111 ? -4.015 2.117 12.991 1.00 97.31 111 MET A CA 1
ATOM 954 C C . MET A 1 111 ? -3.066 2.134 14.198 1.00 97.31 111 MET A C 1
ATOM 956 O O . MET A 1 111 ? -3.373 1.529 15.228 1.00 97.31 111 MET A O 1
ATOM 960 N N . ASP A 1 112 ? -1.941 2.846 14.110 1.00 97.69 112 ASP A N 1
ATOM 961 C CA . ASP A 1 112 ? -1.029 3.026 15.243 1.00 97.69 112 ASP A CA 1
ATOM 962 C C . ASP A 1 112 ? -1.678 3.830 16.382 1.00 97.69 112 ASP A C 1
ATOM 964 O O . ASP A 1 112 ? -1.628 3.429 17.545 1.00 97.69 112 ASP A O 1
ATOM 968 N N . LEU A 1 113 ? -2.389 4.915 16.062 1.00 97.38 113 LEU A N 1
ATOM 969 C CA . LEU A 1 113 ? -3.137 5.698 17.053 1.00 97.38 113 LEU A CA 1
ATOM 970 C C . LEU A 1 113 ? -4.210 4.858 17.758 1.00 97.38 113 LEU A C 1
ATOM 972 O O . LEU A 1 113 ? -4.331 4.903 18.984 1.00 97.38 113 LEU A O 1
ATOM 976 N N . ILE A 1 114 ? -4.944 4.043 16.998 1.00 97.94 114 ILE A N 1
ATOM 977 C CA . ILE A 1 114 ? -5.933 3.097 17.530 1.00 97.94 114 ILE A CA 1
ATOM 978 C C . ILE A 1 114 ? -5.269 2.078 18.466 1.00 97.94 114 ILE A C 1
ATOM 980 O O . ILE A 1 114 ? -5.755 1.838 19.575 1.00 97.94 114 ILE A O 1
ATOM 984 N N . ARG A 1 115 ? -4.136 1.500 18.052 1.00 98.31 115 ARG A N 1
ATOM 985 C CA . ARG A 1 115 ? -3.360 0.555 18.867 1.00 98.31 115 ARG A CA 1
ATOM 986 C C . ARG A 1 115 ? -2.917 1.193 20.180 1.00 98.31 115 ARG A C 1
ATOM 988 O O . ARG A 1 115 ? -3.122 0.612 21.244 1.00 98.31 115 ARG A O 1
ATOM 995 N N . ASN A 1 116 ? -2.367 2.401 20.120 1.00 97.62 116 ASN A N 1
ATOM 996 C CA . ASN A 1 116 ? -1.909 3.138 21.294 1.00 97.62 116 ASN A CA 1
ATOM 997 C C . ASN A 1 116 ? -3.057 3.469 22.256 1.00 97.62 116 ASN A C 1
ATOM 999 O O . ASN A 1 116 ? -2.888 3.341 23.473 1.00 97.62 116 ASN A O 1
ATOM 1003 N N . TYR A 1 117 ? -4.237 3.810 21.730 1.00 98.00 117 TYR A N 1
ATOM 1004 C CA . TYR A 1 117 ? -5.432 4.017 22.544 1.00 98.00 117 TYR A CA 1
ATOM 1005 C C . TYR A 1 117 ? -5.795 2.751 23.332 1.00 98.00 117 TYR A C 1
ATOM 1007 O O . TYR A 1 117 ? -5.912 2.790 24.560 1.00 98.00 117 TYR A O 1
ATOM 1015 N N . PHE A 1 118 ? -5.922 1.606 22.652 1.00 98.12 118 PHE A N 1
ATOM 1016 C CA . PHE A 1 118 ? -6.278 0.355 23.323 1.00 98.12 118 PHE A CA 1
ATOM 1017 C C . PHE A 1 118 ? -5.208 -0.110 24.307 1.00 98.12 118 PHE A C 1
ATOM 1019 O O . PHE A 1 118 ? -5.551 -0.514 25.418 1.00 98.12 118 PHE A O 1
ATOM 1026 N N . ASN A 1 119 ? -3.929 -0.008 23.941 1.00 97.56 119 ASN A N 1
ATOM 1027 C CA . ASN A 1 119 ? -2.816 -0.333 24.830 1.00 97.56 119 ASN A CA 1
ATOM 1028 C C . ASN A 1 119 ? -2.910 0.469 26.130 1.00 97.56 119 ASN A C 1
ATOM 1030 O O . ASN A 1 119 ? -2.840 -0.111 27.210 1.00 97.56 119 ASN A O 1
ATOM 1034 N N . THR A 1 120 ? -3.135 1.782 26.028 1.00 97.56 120 THR A N 1
ATOM 1035 C CA . THR A 1 120 ? -3.276 2.669 27.191 1.00 97.56 120 THR A CA 1
ATOM 1036 C C . THR A 1 120 ? -4.412 2.207 28.100 1.00 97.56 120 THR A C 1
ATOM 1038 O O . THR A 1 120 ? -4.183 1.966 29.285 1.00 97.56 120 THR A O 1
ATOM 1041 N N . ARG A 1 121 ? -5.611 1.977 27.546 1.00 96.75 121 ARG A N 1
ATOM 1042 C CA . ARG A 1 121 ? -6.773 1.518 28.328 1.00 96.75 121 ARG A CA 1
ATOM 1043 C C . ARG A 1 121 ? -6.546 0.154 28.975 1.00 96.75 121 ARG A C 1
ATOM 1045 O O . ARG A 1 121 ? -6.891 -0.040 30.135 1.00 96.75 121 ARG A O 1
ATOM 1052 N N . ILE A 1 122 ? -5.934 -0.788 28.264 1.00 96.81 122 ILE A N 1
ATOM 1053 C CA . ILE A 1 122 ? -5.653 -2.126 28.800 1.00 96.81 122 ILE A CA 1
ATOM 1054 C C . ILE A 1 122 ? -4.585 -2.060 29.902 1.00 96.81 122 ILE A C 1
ATOM 1056 O O . ILE A 1 122 ? -4.723 -2.731 30.925 1.00 96.81 122 ILE A O 1
ATOM 1060 N N . PHE A 1 123 ? -3.546 -1.238 29.745 1.00 96.44 123 PHE A N 1
ATOM 1061 C CA . PHE A 1 123 ? -2.531 -1.056 30.784 1.00 96.44 123 PHE A CA 1
ATOM 1062 C C . PHE A 1 123 ? -3.086 -0.379 32.040 1.00 96.44 123 PHE A C 1
ATOM 1064 O O . PHE A 1 123 ? -2.687 -0.755 33.143 1.00 96.44 123 PHE A O 1
ATOM 1071 N N . GLU A 1 124 ? -4.036 0.549 31.904 1.00 95.25 124 GLU A N 1
ATOM 1072 C CA . GLU A 1 124 ? -4.771 1.113 33.043 1.00 95.25 124 GLU A CA 1
ATOM 1073 C C . GLU A 1 124 ? -5.518 0.016 33.820 1.00 95.25 124 GLU A C 1
ATOM 1075 O O . GLU A 1 124 ? -5.379 -0.059 35.042 1.00 95.25 124 GLU A O 1
ATOM 1080 N N . GLN A 1 125 ? -6.222 -0.888 33.124 1.00 93.88 125 GLN A N 1
ATOM 1081 C CA . GLN A 1 125 ? -6.912 -2.024 33.754 1.00 93.88 125 GLN A CA 1
ATOM 1082 C C . GLN A 1 125 ? -5.938 -2.980 34.460 1.00 93.88 125 GLN A C 1
ATOM 1084 O O . GLN A 1 125 ? -6.194 -3.418 35.581 1.00 93.88 125 GLN A O 1
ATOM 1089 N N . ILE A 1 126 ? -4.789 -3.270 33.838 1.00 94.50 126 ILE A N 1
ATOM 1090 C CA . ILE A 1 126 ? -3.738 -4.104 34.442 1.00 94.50 126 ILE A CA 1
ATOM 1091 C C . ILE A 1 126 ? -3.192 -3.455 35.717 1.00 94.50 126 ILE A C 1
ATOM 1093 O O . ILE A 1 126 ? -3.037 -4.137 36.723 1.00 94.50 126 ILE A O 1
ATOM 1097 N N . LYS A 1 127 ? -2.906 -2.148 35.688 1.00 94.12 127 LYS A N 1
ATOM 1098 C CA . LYS A 1 127 ? -2.334 -1.418 36.828 1.00 94.12 127 LYS A CA 1
ATOM 1099 C C . LYS A 1 127 ? -3.289 -1.355 38.023 1.00 94.12 127 LYS A C 1
ATOM 1101 O O . LYS A 1 127 ? -2.831 -1.321 39.160 1.00 94.12 127 LYS A O 1
ATOM 1106 N N . GLN A 1 128 ? -4.594 -1.300 37.766 1.00 92.31 128 GLN A N 1
ATOM 1107 C CA . GLN A 1 128 ? -5.626 -1.254 38.805 1.00 92.31 128 GLN A CA 1
ATOM 1108 C C . GLN A 1 128 ? -5.947 -2.636 39.388 1.00 92.31 128 GLN A C 1
ATOM 1110 O O . GLN A 1 128 ? -6.482 -2.726 40.492 1.00 92.31 128 GLN A O 1
ATOM 1115 N N . SER A 1 129 ? -5.632 -3.713 38.666 1.00 91.38 129 SER A N 1
ATOM 1116 C CA . SER A 1 129 ? -5.905 -5.073 39.115 1.00 91.38 129 SER A CA 1
ATOM 1117 C C . SER A 1 129 ? -4.852 -5.566 40.108 1.00 91.38 129 SER A C 1
ATOM 1119 O O . SER A 1 129 ? -3.653 -5.404 39.900 1.00 91.38 129 SER A O 1
ATOM 1121 N N . GLN A 1 130 ? -5.310 -6.217 41.177 1.00 92.81 130 GLN A N 1
ATOM 1122 C CA . GLN A 1 130 ? -4.455 -6.952 42.117 1.00 92.81 130 GLN A CA 1
ATOM 1123 C C . GLN A 1 130 ? -4.482 -8.468 41.870 1.00 92.81 130 GLN A C 1
ATOM 1125 O O . GLN A 1 130 ? -3.742 -9.199 42.519 1.00 92.81 130 GLN A O 1
ATOM 1130 N N . ASP A 1 131 ? -5.321 -8.940 40.943 1.00 95.44 131 ASP A N 1
ATOM 1131 C CA . ASP A 1 131 ? -5.499 -10.358 40.630 1.00 95.44 131 ASP A CA 1
ATOM 1132 C C . ASP A 1 131 ? -4.486 -10.802 39.552 1.00 95.44 131 ASP A C 1
ATOM 1134 O O . ASP A 1 131 ? -4.596 -10.377 38.393 1.00 95.44 131 ASP A O 1
ATOM 1138 N N . PRO A 1 132 ? -3.510 -11.672 39.891 1.00 94.50 132 PRO A N 1
ATOM 1139 C CA . PRO A 1 132 ? -2.512 -12.152 38.939 1.00 94.50 132 PRO A CA 1
ATOM 1140 C C . PRO A 1 132 ? -3.114 -12.886 37.734 1.00 94.50 132 PRO A C 1
ATOM 1142 O O . PRO A 1 132 ? -2.577 -12.782 36.627 1.00 94.50 132 PRO A O 1
ATOM 1145 N N . GLU A 1 133 ? -4.225 -13.607 37.916 1.00 95.75 133 GLU A N 1
ATOM 1146 C CA . GLU A 1 133 ? -4.878 -14.330 36.824 1.00 95.75 133 GLU A CA 1
ATOM 1147 C C . GLU A 1 133 ? -5.518 -13.343 35.845 1.00 95.75 133 GLU A C 1
ATOM 1149 O O . GLU A 1 133 ? -5.315 -13.441 34.631 1.00 95.75 133 GLU A O 1
ATOM 1154 N N . LEU A 1 134 ? -6.236 -12.340 36.359 1.00 94.50 134 LEU A N 1
ATOM 1155 C CA . LEU A 1 134 ? -6.842 -11.299 35.535 1.00 94.50 134 LEU A CA 1
ATOM 1156 C C . LEU A 1 134 ? -5.789 -10.501 34.753 1.00 94.50 134 LEU A C 1
ATOM 1158 O O . LEU A 1 134 ? -5.980 -10.237 33.561 1.00 94.50 134 LEU A O 1
ATOM 1162 N N . ILE A 1 135 ? -4.655 -10.178 35.382 1.00 96.12 135 ILE A N 1
ATOM 1163 C CA . ILE A 1 135 ? -3.522 -9.513 34.722 1.00 96.12 135 ILE A CA 1
ATOM 1164 C C . ILE A 1 135 ? -3.008 -10.351 33.545 1.00 96.12 135 ILE A C 1
ATOM 1166 O O . ILE A 1 135 ? -2.814 -9.818 32.448 1.00 96.12 135 ILE A O 1
ATOM 1170 N N . GLU A 1 136 ? -2.812 -11.658 33.731 1.00 96.50 136 GLU A N 1
ATOM 1171 C CA . GLU A 1 136 ? -2.334 -12.525 32.651 1.00 96.50 136 GLU A CA 1
ATOM 1172 C C . GLU A 1 136 ? -3.375 -12.673 31.531 1.00 96.50 136 GLU A C 1
ATOM 1174 O O . GLU A 1 136 ? -3.022 -12.686 30.346 1.00 96.50 136 GLU A O 1
ATOM 1179 N N . ARG A 1 137 ? -4.673 -12.682 31.865 1.00 96.56 137 ARG A N 1
ATOM 1180 C CA . ARG A 1 137 ? -5.749 -12.653 30.861 1.00 96.56 137 ARG A CA 1
ATOM 1181 C C . ARG A 1 137 ? -5.698 -11.380 30.020 1.00 96.56 137 ARG A C 1
ATOM 1183 O O . ARG A 1 137 ? -5.784 -11.487 28.796 1.00 96.56 137 ARG A O 1
ATOM 1190 N N . PHE A 1 138 ? -5.480 -10.211 30.626 1.00 97.88 138 PHE A N 1
ATOM 1191 C CA . PHE A 1 138 ? -5.280 -8.962 29.884 1.00 97.88 138 PHE A CA 1
ATOM 1192 C C . PHE A 1 138 ? -4.033 -8.997 29.000 1.00 97.88 138 PHE A C 1
ATOM 1194 O O . PHE A 1 138 ? -4.120 -8.638 27.828 1.00 97.88 138 PHE A O 1
ATOM 1201 N N . ARG A 1 139 ? -2.889 -9.478 29.506 1.00 96.38 139 ARG A N 1
ATOM 1202 C CA . ARG A 1 139 ? -1.648 -9.599 28.714 1.00 96.38 139 ARG A CA 1
ATOM 1203 C C . ARG A 1 139 ? -1.824 -10.518 27.512 1.00 96.38 139 ARG A C 1
ATOM 1205 O O . ARG A 1 139 ? -1.427 -10.180 26.397 1.00 96.38 139 ARG A O 1
ATOM 1212 N N . SER A 1 140 ? -2.443 -11.673 27.727 1.00 97.38 140 SER A N 1
ATOM 1213 C CA . SER A 1 140 ? -2.768 -12.617 26.662 1.00 97.38 140 SER A CA 1
ATOM 1214 C C . SER A 1 140 ? -3.740 -12.015 25.647 1.00 97.38 140 SER A C 1
ATOM 1216 O O . SER A 1 140 ? -3.573 -12.223 24.447 1.00 97.38 140 SER A O 1
ATOM 1218 N N . ALA A 1 141 ? -4.730 -11.249 26.104 1.00 97.44 141 ALA A N 1
ATOM 1219 C CA . ALA A 1 141 ? -5.697 -10.617 25.222 1.00 97.44 141 ALA A CA 1
ATOM 1220 C C . ALA A 1 141 ? -5.127 -9.430 24.438 1.00 97.44 141 ALA A C 1
ATOM 1222 O O . ALA A 1 141 ? -5.475 -9.262 23.273 1.00 97.44 141 ALA A O 1
ATOM 1223 N N . LEU A 1 142 ? -4.193 -8.675 25.018 1.00 97.75 142 LEU A N 1
ATOM 1224 C CA . LEU A 1 142 ? -3.439 -7.625 24.335 1.00 97.75 142 LEU A CA 1
ATOM 1225 C C . LEU A 1 142 ? -2.656 -8.184 23.138 1.00 97.75 142 LEU A C 1
ATOM 1227 O O . LEU A 1 142 ? -2.684 -7.613 22.051 1.00 97.75 142 LEU A O 1
ATOM 1231 N N . LYS A 1 143 ? -2.011 -9.348 23.307 1.00 97.50 143 LYS A N 1
ATOM 1232 C CA . LYS A 1 143 ? -1.334 -10.048 22.200 1.00 97.50 143 LYS A CA 1
ATOM 1233 C C . LYS A 1 143 ? -2.316 -10.423 21.088 1.00 97.50 143 LYS A C 1
ATOM 1235 O O . LYS A 1 143 ? -2.001 -10.241 19.917 1.00 97.50 143 LYS A O 1
ATOM 1240 N N . SER A 1 144 ? -3.497 -10.929 21.446 1.00 98.12 144 SER A N 1
ATOM 1241 C CA . SER A 1 144 ? -4.554 -11.260 20.481 1.00 98.12 144 SER A CA 1
ATOM 1242 C C . SER A 1 144 ? -5.083 -10.023 19.753 1.00 98.12 144 SER A C 1
ATOM 1244 O O . SER A 1 144 ? -5.298 -10.084 18.547 1.00 98.12 144 SER A O 1
ATOM 1246 N N . LEU A 1 145 ? -5.249 -8.901 20.460 1.00 98.25 145 LEU A N 1
ATOM 1247 C CA . LEU A 1 145 ? -5.672 -7.633 19.870 1.00 98.25 145 LEU A CA 1
ATOM 1248 C C . LEU A 1 145 ? -4.673 -7.150 18.823 1.00 98.25 145 LEU A C 1
ATOM 1250 O O . LEU A 1 145 ? -5.086 -6.854 17.709 1.00 98.25 145 LEU A O 1
ATOM 1254 N N . ASN A 1 146 ? -3.375 -7.150 19.137 1.00 97.81 146 ASN A N 1
ATOM 1255 C CA . ASN A 1 146 ? -2.345 -6.732 18.184 1.00 97.81 146 ASN A CA 1
ATOM 1256 C C . ASN A 1 146 ? -2.383 -7.560 16.895 1.00 97.81 146 ASN A C 1
ATOM 1258 O O . ASN A 1 146 ? -2.446 -6.975 15.822 1.00 97.81 146 ASN A O 1
ATOM 1262 N N . LYS A 1 147 ? -2.475 -8.894 16.996 1.00 97.81 147 LYS A N 1
ATOM 1263 C CA . LYS A 1 147 ? -2.613 -9.770 15.817 1.00 97.81 147 LYS A CA 1
ATOM 1264 C C . LYS A 1 147 ? -3.806 -9.395 14.940 1.00 97.81 147 LYS A C 1
ATOM 1266 O O . LYS A 1 147 ? -3.721 -9.424 13.720 1.00 97.81 147 LYS A O 1
ATOM 1271 N N . ILE A 1 148 ? -4.937 -9.067 15.558 1.00 97.50 148 ILE A N 1
ATOM 1272 C CA . ILE A 1 148 ? -6.165 -8.757 14.822 1.00 97.50 148 ILE A CA 1
ATOM 1273 C C . ILE A 1 148 ? -6.097 -7.355 14.215 1.00 97.50 148 ILE A C 1
ATOM 1275 O O . ILE A 1 148 ? -6.564 -7.170 13.094 1.00 97.50 148 ILE A O 1
ATOM 1279 N N . LEU A 1 149 ? -5.479 -6.387 14.896 1.00 98.19 149 LEU A N 1
ATOM 1280 C CA . LEU A 1 149 ? -5.186 -5.074 14.317 1.00 98.19 149 LEU A CA 1
ATOM 1281 C C . LEU A 1 149 ? -4.218 -5.189 13.131 1.00 98.19 149 LEU A C 1
ATOM 1283 O O . LEU A 1 149 ? -4.441 -4.540 12.113 1.00 98.19 149 LEU A O 1
ATOM 1287 N N . ASP A 1 150 ? -3.196 -6.044 13.232 1.00 98.00 150 ASP A N 1
ATOM 1288 C CA . ASP A 1 150 ? -2.260 -6.331 12.139 1.00 98.00 150 ASP A CA 1
ATOM 1289 C C . ASP A 1 150 ? -2.981 -6.979 10.945 1.00 98.00 150 ASP A C 1
ATOM 1291 O O . ASP A 1 150 ? -2.814 -6.522 9.817 1.00 98.00 150 ASP A O 1
ATOM 1295 N N . LEU A 1 151 ? -3.864 -7.958 11.185 1.00 97.06 151 LEU A N 1
ATOM 1296 C CA . LEU A 1 151 ? -4.731 -8.542 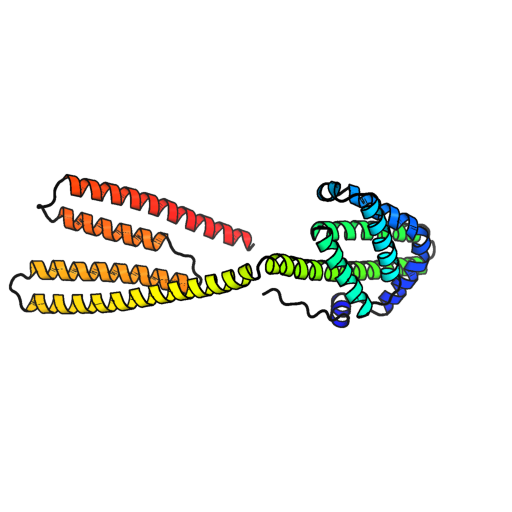10.153 1.00 97.06 151 LEU A CA 1
ATOM 1297 C C . LEU A 1 151 ? -5.619 -7.481 9.481 1.00 97.06 151 LEU A C 1
ATOM 1299 O O . LEU A 1 151 ? -5.759 -7.466 8.260 1.00 97.06 151 LEU A O 1
ATOM 1303 N N . ASN A 1 152 ? -6.241 -6.605 10.278 1.00 97.69 152 ASN A N 1
ATOM 1304 C CA . ASN A 1 152 ? -7.095 -5.532 9.766 1.00 97.69 152 ASN A CA 1
ATOM 1305 C C . ASN A 1 152 ? -6.297 -4.608 8.845 1.00 97.69 152 ASN A C 1
ATOM 1307 O O . ASN A 1 152 ? -6.739 -4.309 7.739 1.00 97.69 152 ASN A O 1
ATOM 1311 N N . LEU A 1 153 ? -5.119 -4.179 9.301 1.00 97.69 153 LEU A N 1
ATOM 1312 C CA . LEU A 1 153 ? -4.241 -3.296 8.548 1.00 97.69 153 LEU A CA 1
ATOM 1313 C C . LEU A 1 153 ? -3.776 -3.937 7.238 1.00 97.69 153 LEU A C 1
ATOM 1315 O O . LEU A 1 153 ? -3.845 -3.291 6.196 1.00 97.69 153 LEU A O 1
ATOM 1319 N N . ASP A 1 154 ? -3.352 -5.199 7.294 1.00 95.75 154 ASP A N 1
ATOM 1320 C CA . ASP A 1 154 ? -2.895 -5.976 6.141 1.00 95.75 154 ASP A CA 1
ATOM 1321 C C . ASP A 1 154 ? -3.983 -6.075 5.062 1.00 95.75 154 ASP A C 1
ATOM 1323 O O . ASP A 1 154 ? -3.756 -5.700 3.911 1.00 95.75 154 ASP A O 1
ATOM 1327 N N . ILE A 1 155 ? -5.204 -6.472 5.439 1.00 95.31 155 ILE A N 1
ATOM 1328 C CA . ILE A 1 155 ? -6.326 -6.579 4.496 1.00 95.31 155 ILE A CA 1
ATOM 1329 C C . ILE A 1 155 ? -6.676 -5.213 3.899 1.00 95.31 155 ILE A C 1
ATOM 1331 O O . ILE A 1 155 ? -6.811 -5.099 2.677 1.00 95.31 155 ILE A O 1
ATOM 1335 N N . ILE A 1 156 ? -6.815 -4.181 4.742 1.00 95.75 156 ILE A N 1
ATOM 1336 C CA . ILE A 1 156 ? -7.207 -2.837 4.302 1.00 95.75 156 ILE A CA 1
ATOM 1337 C C . ILE A 1 156 ? -6.158 -2.266 3.344 1.00 95.75 156 ILE A C 1
ATOM 1339 O O . ILE A 1 156 ? -6.530 -1.802 2.269 1.00 95.75 156 ILE A O 1
ATOM 1343 N N . ILE A 1 157 ? -4.866 -2.318 3.692 1.00 94.44 157 ILE A N 1
ATOM 1344 C CA . ILE A 1 157 ? -3.786 -1.785 2.846 1.00 94.44 157 ILE A CA 1
ATOM 1345 C C . ILE A 1 157 ? -3.653 -2.593 1.561 1.00 94.44 157 ILE A C 1
ATOM 1347 O O . ILE A 1 157 ? -3.582 -2.002 0.486 1.00 94.44 157 ILE A O 1
ATOM 1351 N N . SER A 1 158 ? -3.639 -3.924 1.644 1.00 90.81 158 SER A N 1
ATOM 1352 C CA . SER A 1 158 ? -3.490 -4.769 0.459 1.00 90.81 158 SER A CA 1
ATOM 1353 C C . SER A 1 158 ? -4.616 -4.513 -0.546 1.00 90.81 158 SER A C 1
ATOM 1355 O O . SER A 1 158 ? -4.353 -4.366 -1.740 1.00 90.81 158 SER A O 1
ATOM 1357 N N . HIS A 1 159 ? -5.862 -4.383 -0.068 1.00 91.75 159 HIS A N 1
ATOM 1358 C CA . HIS A 1 159 ? -7.010 -4.102 -0.941 1.00 91.75 159 HIS A CA 1
ATOM 1359 C C . HIS A 1 159 ? -7.006 -2.661 -1.444 1.00 91.75 159 HIS A C 1
ATOM 1361 O O . HIS A 1 159 ? -7.245 -2.427 -2.626 1.00 91.75 159 HIS A O 1
ATOM 1367 N N . TYR A 1 160 ? -6.662 -1.699 -0.582 1.00 91.38 160 TYR A N 1
ATOM 1368 C CA . TYR A 1 160 ? -6.461 -0.303 -0.971 1.00 91.38 160 TYR A CA 1
ATOM 1369 C C . TYR A 1 160 ? -5.471 -0.206 -2.138 1.00 91.38 160 TYR A C 1
ATOM 1371 O O . TYR A 1 160 ? -5.781 0.408 -3.155 1.00 91.38 160 TYR A O 1
ATOM 1379 N N . VAL A 1 161 ? -4.304 -0.851 -2.025 1.00 87.62 161 VAL A N 1
ATOM 1380 C CA . VAL A 1 161 ? -3.256 -0.818 -3.054 1.00 87.62 161 VAL A CA 1
ATOM 1381 C C . VAL A 1 161 ? -3.731 -1.491 -4.336 1.00 87.62 161 VAL A C 1
ATOM 1383 O O . VAL A 1 161 ? -3.466 -0.971 -5.420 1.00 87.62 161 VAL A O 1
ATOM 1386 N N . ASP A 1 162 ? -4.455 -2.609 -4.249 1.00 86.25 162 ASP A N 1
ATOM 1387 C CA . ASP A 1 162 ? -5.034 -3.265 -5.424 1.00 86.25 162 ASP A CA 1
ATOM 1388 C C . ASP A 1 162 ? -6.049 -2.352 -6.136 1.00 86.25 162 ASP A C 1
ATOM 1390 O O . ASP A 1 162 ? -5.998 -2.208 -7.359 1.00 86.25 162 ASP A O 1
ATOM 1394 N N . ILE A 1 163 ? -6.916 -1.657 -5.394 1.00 84.38 163 ILE A N 1
ATOM 1395 C CA . ILE A 1 163 ? -7.881 -0.702 -5.957 1.00 84.38 163 ILE A CA 1
ATOM 1396 C C . ILE A 1 163 ? -7.195 0.524 -6.524 1.00 84.38 163 ILE A C 1
ATOM 1398 O O . ILE A 1 163 ? -7.532 0.923 -7.630 1.00 84.38 163 ILE A O 1
ATOM 1402 N N . GLU A 1 164 ? -6.273 1.145 -5.796 1.00 80.38 164 GLU A N 1
ATOM 1403 C CA . GLU A 1 164 ? -5.554 2.331 -6.247 1.00 80.38 164 GLU A CA 1
ATOM 1404 C C . GLU A 1 164 ? -4.773 1.999 -7.520 1.00 80.38 164 GLU A C 1
ATOM 1406 O O . GLU A 1 164 ? -4.939 2.664 -8.543 1.00 80.38 164 GLU A O 1
ATOM 1411 N N . THR A 1 165 ? -4.046 0.878 -7.519 1.00 78.75 165 THR A N 1
ATOM 1412 C CA . THR A 1 165 ? -3.379 0.339 -8.709 1.00 78.75 165 THR A CA 1
ATOM 1413 C C . THR A 1 165 ? -4.383 0.125 -9.836 1.00 78.75 165 THR A C 1
ATOM 1415 O O . THR A 1 165 ? -4.159 0.578 -10.956 1.00 78.75 165 THR A O 1
ATOM 1418 N N . LYS A 1 166 ? -5.532 -0.507 -9.573 1.00 76.56 166 LYS A N 1
ATOM 1419 C CA . LYS A 1 166 ? -6.596 -0.664 -10.571 1.00 76.56 166 LYS A CA 1
ATOM 1420 C C . LYS A 1 166 ? -7.129 0.684 -11.053 1.00 76.56 166 LYS A C 1
ATOM 1422 O O . LYS A 1 166 ? -7.256 0.811 -12.259 1.00 76.56 166 LYS A O 1
ATOM 1427 N N . LYS A 1 167 ? -7.368 1.681 -10.194 1.00 70.44 167 LYS A N 1
ATOM 1428 C CA . LYS A 1 167 ? -7.893 3.018 -10.527 1.00 70.44 167 LYS A CA 1
ATOM 1429 C C . LYS A 1 167 ? -6.924 3.805 -11.403 1.00 70.44 167 LYS A C 1
ATOM 1431 O O . LYS A 1 167 ? -7.322 4.250 -12.484 1.00 70.44 167 LYS A O 1
ATOM 1436 N N . PHE A 1 168 ? -5.651 3.878 -11.007 1.00 63.03 168 PHE A N 1
ATOM 1437 C CA . PHE A 1 168 ? -4.566 4.424 -11.830 1.00 63.03 168 PHE A CA 1
ATOM 1438 C C . PHE A 1 168 ? -4.500 3.719 -13.185 1.00 63.03 168 PHE A C 1
ATOM 1440 O O . PHE A 1 168 ? -4.391 4.353 -14.234 1.00 63.03 168 PHE A O 1
ATOM 1447 N N . LEU A 1 169 ? -4.648 2.395 -13.186 1.00 57.88 169 LEU A N 1
ATOM 1448 C CA . LEU A 1 169 ? -4.644 1.614 -14.411 1.00 57.88 169 LEU A CA 1
ATOM 1449 C C . LEU A 1 169 ? -5.974 1.652 -15.191 1.00 57.88 169 LEU A C 1
ATOM 1451 O O . LEU A 1 169 ? -5.967 1.292 -16.363 1.00 57.88 169 LEU A O 1
ATOM 1455 N N . THR A 1 170 ? -7.107 2.056 -14.610 1.00 54.81 170 THR A N 1
ATOM 1456 C CA . THR A 1 170 ? -8.411 2.176 -15.294 1.00 54.81 170 THR A CA 1
ATOM 1457 C C . THR A 1 170 ? -8.625 3.559 -15.890 1.00 54.81 170 THR A C 1
ATOM 1459 O O . THR A 1 170 ? -9.200 3.636 -16.975 1.00 54.81 170 THR A O 1
ATOM 1462 N N . LEU A 1 171 ? -8.047 4.614 -15.295 1.00 54.41 171 LEU A N 1
ATOM 1463 C CA . LEU A 1 171 ? -7.730 5.851 -16.030 1.00 54.41 171 LEU A CA 1
ATOM 1464 C C . LEU A 1 171 ? -6.835 5.537 -17.249 1.00 54.41 171 LEU A C 1
ATOM 1466 O O . LEU A 1 171 ? -6.852 6.245 -18.251 1.00 54.41 171 LEU A O 1
ATOM 1470 N N . GLY A 1 172 ? -6.133 4.400 -17.206 1.00 52.25 172 GLY A N 1
ATOM 1471 C CA . GLY A 1 172 ? -5.344 3.820 -18.281 1.00 52.25 172 GLY A CA 1
ATOM 1472 C C . GLY A 1 172 ? -5.897 2.542 -18.935 1.00 52.25 172 GLY A C 1
ATOM 1473 O O . GLY A 1 172 ? -5.102 1.633 -19.165 1.00 52.25 172 GLY A O 1
ATOM 1474 N N . ARG A 1 173 ? -7.178 2.420 -19.340 1.00 52.78 173 ARG A N 1
ATOM 1475 C CA . ARG A 1 173 ? -7.520 1.385 -20.366 1.00 52.78 173 ARG A CA 1
ATOM 1476 C C . ARG A 1 173 ? -6.592 1.516 -21.580 1.00 52.78 173 ARG A C 1
ATOM 1478 O O . ARG A 1 173 ? -6.026 0.529 -22.047 1.00 52.78 173 ARG A O 1
ATOM 1485 N N . TRP A 1 174 ? -6.362 2.764 -21.982 1.00 54.09 174 TRP A N 1
ATO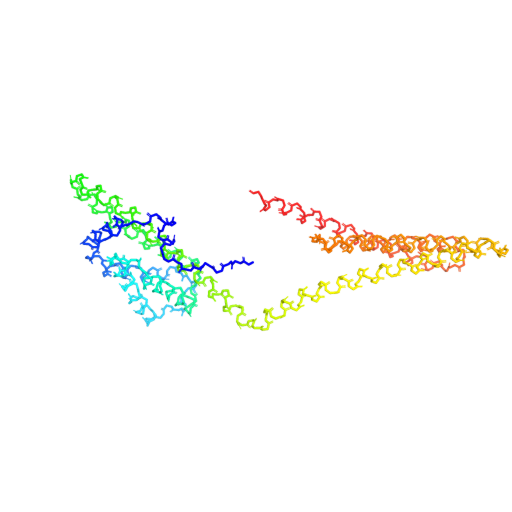M 1486 C CA . TRP A 1 174 ? -5.308 3.155 -22.906 1.00 54.09 174 TRP A CA 1
ATOM 1487 C C . TRP A 1 174 ? -3.920 2.929 -22.315 1.00 54.09 174 TRP A C 1
ATOM 1489 O O . TRP A 1 174 ? -3.093 2.354 -22.988 1.00 54.09 174 TRP A O 1
ATOM 1499 N N . GLY A 1 175 ? -3.657 3.265 -21.054 1.00 57.91 175 GLY A N 1
ATOM 1500 C CA . GLY A 1 175 ? -2.361 3.035 -20.397 1.00 57.91 175 GLY A CA 1
ATOM 1501 C C . GLY A 1 175 ? -1.869 1.579 -20.416 1.00 57.91 175 GLY A C 1
ATOM 1502 O O . GLY A 1 175 ? -0.730 1.333 -20.798 1.00 57.91 175 GLY A O 1
ATOM 1503 N N . LYS A 1 176 ? -2.709 0.585 -20.088 1.00 55.09 176 LYS A N 1
ATOM 1504 C CA . LYS A 1 176 ? -2.336 -0.842 -20.173 1.00 55.09 176 LYS A CA 1
ATOM 1505 C C . LYS A 1 176 ? -2.130 -1.293 -21.616 1.00 55.09 176 LYS A C 1
ATOM 1507 O O . LYS A 1 176 ? -1.218 -2.075 -21.876 1.00 55.09 176 LYS A O 1
ATOM 1512 N N . GLN A 1 177 ? -2.971 -0.832 -22.544 1.00 61.28 177 GLN A N 1
ATOM 1513 C CA . GLN A 1 177 ? -2.818 -1.146 -23.965 1.00 61.28 177 GLN A CA 1
ATOM 1514 C C . GLN A 1 177 ? -1.566 -0.488 -24.543 1.00 61.28 177 GLN A C 1
ATOM 1516 O O . GLN A 1 177 ? -0.763 -1.189 -25.131 1.00 61.28 177 GLN A O 1
ATOM 1521 N N . ILE A 1 178 ? -1.344 0.800 -24.301 1.00 69.81 178 ILE A N 1
ATOM 1522 C CA . ILE A 1 178 ? -0.169 1.573 -24.707 1.00 69.81 178 ILE A CA 1
ATOM 1523 C C . ILE A 1 178 ? 1.087 0.981 -24.092 1.00 69.81 178 ILE A C 1
ATOM 1525 O O . ILE A 1 178 ? 2.052 0.805 -24.810 1.00 69.81 178 ILE A O 1
ATOM 1529 N N . LEU A 1 179 ? 1.090 0.588 -22.817 1.00 66.12 179 LEU A N 1
ATOM 1530 C CA . LEU A 1 179 ? 2.259 -0.044 -22.207 1.00 66.12 179 LEU A CA 1
ATOM 1531 C C . LEU A 1 179 ? 2.547 -1.415 -22.832 1.00 66.12 179 LEU A C 1
ATOM 1533 O O . LEU A 1 179 ? 3.694 -1.731 -23.138 1.00 66.12 179 LEU A O 1
ATOM 1537 N N . LYS A 1 180 ? 1.514 -2.230 -23.075 1.00 74.19 180 LYS A N 1
ATOM 1538 C CA . LYS A 1 180 ? 1.659 -3.542 -23.728 1.00 74.19 180 LYS A CA 1
ATOM 1539 C C . LYS A 1 180 ? 2.045 -3.420 -25.206 1.00 74.19 180 LYS A C 1
ATOM 1541 O O . LYS A 1 180 ? 2.781 -4.258 -25.715 1.00 74.19 180 LYS A O 1
ATOM 1546 N N . ILE A 1 181 ? 1.547 -2.394 -25.888 1.00 76.31 181 ILE A N 1
ATOM 1547 C CA . ILE A 1 181 ? 1.879 -2.065 -27.273 1.00 76.31 181 ILE A CA 1
ATOM 1548 C C . ILE A 1 181 ? 3.302 -1.521 -27.326 1.00 76.31 181 ILE A C 1
ATOM 1550 O O . ILE A 1 181 ? 4.085 -2.058 -28.084 1.00 76.31 181 ILE A O 1
ATOM 1554 N N . ALA A 1 182 ? 3.675 -0.559 -26.484 1.00 77.44 182 ALA A N 1
ATOM 1555 C CA . ALA A 1 182 ? 5.010 0.034 -26.421 1.00 77.44 182 ALA A CA 1
ATOM 1556 C C . ALA A 1 182 ? 6.083 -1.006 -26.091 1.00 77.44 182 ALA A C 1
ATOM 1558 O O . ALA A 1 182 ? 7.120 -1.035 -26.739 1.00 77.44 182 ALA A O 1
ATOM 1559 N N . THR A 1 183 ? 5.821 -1.908 -25.142 1.00 77.75 183 THR A N 1
ATOM 1560 C CA . THR A 1 183 ? 6.760 -2.994 -24.811 1.00 77.75 183 THR A CA 1
ATOM 1561 C C . THR A 1 183 ? 6.911 -3.999 -25.951 1.00 77.75 183 THR A C 1
ATOM 1563 O O . THR A 1 183 ? 8.030 -4.361 -26.299 1.00 77.75 183 THR A O 1
ATOM 1566 N N . ARG A 1 184 ? 5.813 -4.424 -26.590 1.00 79.19 184 ARG A N 1
ATOM 1567 C CA . ARG A 1 184 ? 5.885 -5.306 -27.771 1.00 79.19 184 ARG A CA 1
ATOM 1568 C C . ARG A 1 184 ? 6.498 -4.616 -28.985 1.00 79.19 184 ARG A C 1
ATOM 1570 O O . ARG A 1 184 ? 7.192 -5.264 -29.755 1.00 79.19 184 ARG A O 1
ATOM 1577 N N . PHE A 1 185 ? 6.224 -3.331 -29.159 1.00 80.25 185 PHE A N 1
ATOM 1578 C CA . PHE A 1 185 ? 6.729 -2.518 -30.253 1.00 80.25 185 PHE A CA 1
ATOM 1579 C C . PHE A 1 185 ? 8.227 -2.267 -30.099 1.00 80.25 185 PHE A C 1
ATOM 1581 O O . PHE A 1 185 ? 8.947 -2.429 -31.072 1.00 80.25 185 PHE A O 1
ATOM 1588 N N . GLY A 1 186 ? 8.706 -1.985 -28.882 1.00 82.00 186 GLY A N 1
ATOM 1589 C CA . GLY A 1 186 ? 10.137 -1.925 -28.577 1.00 82.00 186 GLY A CA 1
ATOM 1590 C C . GLY A 1 186 ? 10.838 -3.231 -28.944 1.00 82.00 186 GLY A C 1
ATOM 1591 O O . GLY A 1 186 ? 11.720 -3.228 -29.792 1.00 82.00 186 GLY A O 1
ATOM 1592 N N . LEU A 1 187 ? 10.335 -4.367 -28.444 1.00 79.00 187 LEU A N 1
ATOM 1593 C CA . LEU A 1 187 ? 10.883 -5.687 -28.787 1.00 79.00 187 LEU A CA 1
ATOM 1594 C C . LEU A 1 187 ? 10.858 -5.981 -30.297 1.00 79.00 187 LEU A C 1
ATOM 1596 O O . LEU A 1 187 ? 11.778 -6.610 -30.821 1.00 79.00 187 LEU A O 1
ATOM 1600 N N . ALA A 1 188 ? 9.813 -5.542 -31.003 1.00 85.81 188 ALA A N 1
ATOM 1601 C CA . ALA A 1 188 ? 9.710 -5.697 -32.450 1.00 85.81 188 ALA A CA 1
ATOM 1602 C C . ALA A 1 188 ? 10.730 -4.827 -33.202 1.00 85.81 188 ALA A C 1
ATOM 1604 O O . ALA A 1 188 ? 11.351 -5.316 -34.143 1.00 85.81 188 ALA A O 1
ATOM 1605 N N . LEU A 1 189 ? 10.928 -3.571 -32.785 1.00 86.56 189 LEU A N 1
ATOM 1606 C CA . LEU A 1 189 ? 11.936 -2.678 -33.359 1.00 86.56 189 LEU A CA 1
ATOM 1607 C C . LEU A 1 189 ? 13.351 -3.204 -33.127 1.00 86.56 189 LEU A C 1
ATOM 1609 O O . LEU A 1 189 ? 14.130 -3.256 -34.074 1.00 86.56 189 LEU A O 1
ATOM 1613 N N . ASP A 1 190 ? 13.662 -3.660 -31.915 1.00 85.50 190 ASP A N 1
ATOM 1614 C CA . ASP A 1 190 ? 14.983 -4.203 -31.586 1.00 85.50 190 ASP A CA 1
ATOM 1615 C C . ASP A 1 190 ? 15.286 -5.453 -32.421 1.00 85.50 190 ASP A C 1
ATOM 1617 O O . ASP A 1 190 ? 16.360 -5.581 -33.010 1.00 85.50 190 ASP A O 1
ATOM 1621 N N . SER A 1 191 ? 14.293 -6.336 -32.565 1.00 86.56 191 SER A N 1
ATOM 1622 C CA . SER A 1 191 ? 14.402 -7.528 -33.413 1.00 86.56 191 SER A CA 1
ATOM 1623 C C . SER A 1 191 ? 14.583 -7.170 -34.893 1.00 86.56 191 SER A C 1
ATOM 1625 O O . SER A 1 191 ? 15.374 -7.806 -35.590 1.00 86.56 191 SER A O 1
ATOM 1627 N N . LEU A 1 192 ? 13.876 -6.144 -35.383 1.00 91.44 192 LEU A N 1
ATOM 1628 C CA . LEU A 1 192 ? 13.989 -5.663 -36.762 1.00 91.44 192 LEU A CA 1
ATOM 1629 C C . LEU A 1 192 ? 15.374 -5.060 -37.038 1.00 91.44 192 LEU A C 1
ATOM 1631 O O . LEU A 1 192 ? 15.968 -5.352 -38.076 1.00 91.44 192 LEU A O 1
ATOM 1635 N N . ILE A 1 193 ? 15.901 -4.252 -36.113 1.00 89.25 193 ILE A N 1
ATOM 1636 C CA . ILE A 1 193 ? 17.238 -3.654 -36.219 1.00 89.25 193 ILE A CA 1
ATOM 1637 C C . ILE A 1 193 ? 18.308 -4.747 -36.198 1.00 89.25 193 ILE A C 1
ATOM 1639 O O . ILE A 1 193 ? 19.197 -4.737 -37.050 1.00 89.25 193 ILE A O 1
ATOM 1643 N N . LEU A 1 194 ? 18.212 -5.715 -35.279 1.00 90.88 194 LEU A N 1
ATOM 1644 C CA . LEU A 1 194 ? 19.146 -6.840 -35.210 1.00 90.88 194 LEU A CA 1
ATOM 1645 C C . LEU A 1 194 ? 19.149 -7.638 -36.5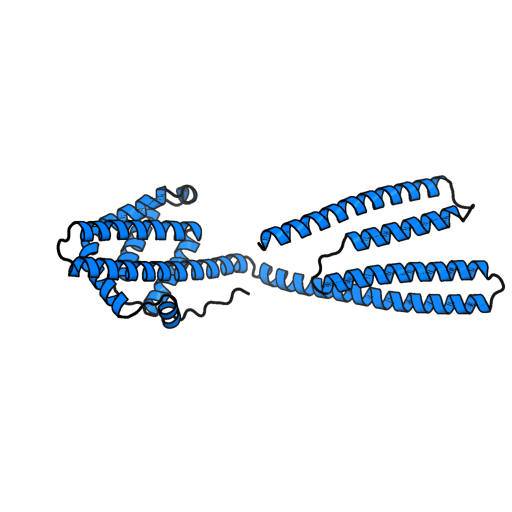21 1.00 90.88 194 LEU A C 1
ATOM 1647 O O . LEU A 1 194 ? 20.213 -7.919 -37.073 1.00 90.88 194 LEU A O 1
ATOM 1651 N N . PHE A 1 195 ? 17.966 -7.958 -37.049 1.00 93.12 195 PHE A N 1
ATOM 1652 C CA . PHE A 1 195 ? 17.831 -8.646 -38.331 1.00 93.12 195 PHE A CA 1
ATOM 1653 C C . PHE A 1 195 ? 18.442 -7.837 -39.486 1.00 93.12 195 PHE A C 1
ATOM 1655 O O . PHE A 1 195 ? 19.177 -8.390 -40.305 1.00 93.12 195 PHE A O 1
ATOM 1662 N N . GLY A 1 196 ? 18.199 -6.524 -39.522 1.00 93.75 196 GLY A N 1
ATOM 1663 C CA . GLY A 1 196 ? 18.785 -5.620 -40.511 1.00 93.75 196 GLY A CA 1
ATOM 1664 C C . GLY A 1 196 ? 20.314 -5.581 -40.459 1.00 93.75 196 GLY A C 1
ATOM 1665 O O . GLY A 1 196 ? 20.958 -5.656 -41.503 1.00 93.75 196 GLY A O 1
ATOM 1666 N N . LEU A 1 197 ? 20.906 -5.534 -39.260 1.00 92.12 197 LEU A N 1
ATOM 1667 C CA . LEU A 1 197 ? 22.363 -5.567 -39.081 1.00 92.12 197 LEU A CA 1
ATOM 1668 C C . LEU A 1 197 ? 22.973 -6.898 -39.534 1.00 92.12 197 LEU A C 1
ATOM 1670 O O . LEU A 1 197 ? 24.025 -6.894 -40.169 1.00 92.12 197 LEU A O 1
ATOM 1674 N N . ILE A 1 198 ? 22.308 -8.025 -39.262 1.00 94.69 198 ILE A N 1
ATOM 1675 C CA . ILE A 1 198 ? 22.748 -9.346 -39.735 1.00 94.69 198 ILE A CA 1
ATOM 1676 C C . ILE A 1 198 ? 22.732 -9.399 -41.268 1.00 94.69 198 ILE A C 1
ATOM 1678 O O . ILE A 1 198 ? 23.715 -9.814 -41.880 1.00 94.69 198 ILE A O 1
ATOM 1682 N N . LEU A 1 199 ? 21.642 -8.951 -41.899 1.00 95.62 199 LEU A N 1
ATOM 1683 C CA . LEU A 1 199 ? 21.522 -8.934 -43.358 1.00 95.62 199 LEU A CA 1
ATOM 1684 C C . LEU A 1 199 ? 22.577 -8.025 -43.999 1.00 95.62 199 LEU A C 1
ATOM 1686 O O . LEU A 1 199 ? 23.205 -8.409 -44.987 1.00 95.62 199 LEU A O 1
ATOM 1690 N N . LEU A 1 200 ? 22.812 -6.849 -43.415 1.00 93.38 200 LEU A N 1
ATOM 1691 C CA . LEU A 1 200 ? 23.846 -5.930 -43.878 1.00 93.38 200 LEU A CA 1
ATOM 1692 C C . LEU A 1 200 ? 25.244 -6.551 -43.750 1.00 93.38 200 LEU A C 1
ATOM 1694 O O . LEU A 1 200 ? 26.026 -6.461 -44.691 1.00 93.38 200 LEU A O 1
ATOM 1698 N N . ALA A 1 201 ? 25.544 -7.235 -42.640 1.00 92.88 201 ALA A N 1
ATOM 1699 C CA . ALA A 1 201 ? 26.810 -7.946 -42.471 1.00 92.88 201 ALA A CA 1
ATOM 1700 C C . ALA A 1 201 ? 27.031 -8.981 -43.587 1.00 92.88 201 ALA A C 1
ATOM 1702 O O . ALA A 1 201 ? 28.111 -9.024 -44.172 1.00 92.88 201 ALA A O 1
ATOM 1703 N N . PHE A 1 202 ? 26.003 -9.764 -43.939 1.00 94.69 202 PHE A N 1
ATOM 1704 C CA . PHE A 1 202 ? 26.083 -10.712 -45.057 1.00 94.69 202 PHE A CA 1
ATOM 1705 C C . PHE A 1 202 ? 26.362 -10.023 -46.395 1.00 94.69 202 PHE A C 1
ATOM 1707 O O . PHE A 1 202 ? 27.196 -10.504 -47.163 1.00 94.69 202 PHE A O 1
ATOM 1714 N N . PHE A 1 203 ? 25.698 -8.898 -46.673 1.00 93.81 203 PHE A N 1
ATOM 1715 C CA . PHE A 1 203 ? 25.912 -8.150 -47.911 1.00 93.81 203 PHE A CA 1
ATOM 1716 C C . PHE A 1 203 ? 27.339 -7.601 -48.012 1.00 93.81 203 PHE A C 1
ATOM 1718 O O . PHE A 1 203 ? 27.961 -7.696 -49.066 1.00 93.81 203 PHE A O 1
ATOM 1725 N N . ILE A 1 204 ? 27.894 -7.095 -46.910 1.00 91.56 204 ILE A N 1
ATOM 1726 C CA . ILE A 1 204 ? 29.274 -6.596 -46.896 1.00 91.56 204 ILE A CA 1
ATOM 1727 C C . ILE A 1 204 ? 30.283 -7.729 -47.038 1.00 91.56 204 ILE A C 1
ATOM 1729 O O . ILE A 1 204 ? 31.258 -7.577 -47.761 1.00 91.56 204 ILE A O 1
ATOM 1733 N N . VAL A 1 205 ? 30.047 -8.889 -46.419 1.00 93.12 205 VAL A N 1
ATOM 1734 C CA . VAL A 1 205 ? 30.898 -10.067 -46.652 1.00 93.12 205 VAL A CA 1
ATOM 1735 C C . VAL A 1 205 ? 30.873 -10.468 -48.129 1.00 93.12 205 VAL A C 1
ATOM 1737 O O . VAL A 1 205 ? 31.917 -10.789 -48.689 1.00 93.12 205 VAL A O 1
ATOM 1740 N N . TYR A 1 206 ? 29.706 -10.416 -48.775 1.00 93.19 206 TYR A N 1
ATOM 1741 C CA . TYR A 1 206 ? 29.589 -10.675 -50.208 1.00 93.19 206 TYR A CA 1
ATOM 1742 C C . TYR A 1 206 ? 30.383 -9.664 -51.052 1.00 93.19 206 TYR A C 1
ATOM 1744 O O . TYR A 1 206 ? 31.134 -10.081 -51.936 1.00 93.19 206 TYR A O 1
ATOM 1752 N N . LEU A 1 207 ? 30.265 -8.362 -50.759 1.00 88.25 207 LEU A N 1
ATOM 1753 C CA . LEU A 1 207 ? 31.046 -7.313 -51.426 1.00 88.25 207 LEU A CA 1
ATOM 1754 C C . LEU A 1 207 ? 32.550 -7.524 -51.238 1.00 88.25 207 LEU A C 1
ATOM 1756 O O . LEU A 1 207 ? 33.278 -7.584 -52.222 1.00 88.25 207 LEU A O 1
ATOM 1760 N N . LEU A 1 208 ? 32.990 -7.789 -50.009 1.00 87.44 208 LEU A N 1
ATOM 1761 C CA . LEU A 1 208 ? 34.395 -8.015 -49.684 1.00 87.44 208 LEU A CA 1
ATOM 1762 C C . LEU A 1 208 ? 34.976 -9.220 -50.437 1.00 87.44 208 LEU A C 1
ATOM 1764 O O . LEU A 1 208 ? 36.101 -9.162 -50.930 1.00 87.44 208 LEU A O 1
ATOM 1768 N N . VAL A 1 209 ? 34.217 -10.313 -50.568 1.00 89.50 209 VAL A N 1
ATOM 1769 C CA . VAL A 1 209 ? 34.633 -11.468 -51.381 1.00 89.50 209 VAL A CA 1
ATOM 1770 C C . VAL A 1 209 ? 34.750 -11.080 -52.856 1.00 89.50 209 VAL A C 1
ATOM 1772 O O . VAL A 1 209 ? 35.729 -11.449 -53.506 1.00 89.50 209 VAL A O 1
ATOM 1775 N N . ASN A 1 210 ? 33.784 -10.327 -53.388 1.00 87.06 210 ASN A N 1
ATOM 1776 C CA . ASN A 1 210 ? 33.808 -9.875 -54.777 1.00 87.06 210 ASN A CA 1
ATOM 1777 C C . ASN A 1 210 ? 34.989 -8.932 -55.063 1.00 87.06 210 ASN A C 1
ATOM 1779 O O . ASN A 1 210 ? 35.650 -9.076 -56.094 1.00 87.06 210 ASN A O 1
ATOM 1783 N N . ASP A 1 211 ? 35.289 -8.024 -54.140 1.00 85.44 211 ASP A N 1
ATOM 1784 C CA . ASP A 1 211 ? 36.408 -7.090 -54.230 1.00 85.44 211 ASP A CA 1
ATOM 1785 C C . ASP A 1 211 ? 37.748 -7.828 -54.182 1.00 85.44 211 ASP A C 1
ATOM 1787 O O . ASP A 1 211 ? 38.624 -7.578 -55.012 1.00 85.44 211 ASP A O 1
ATOM 1791 N N . ILE A 1 212 ? 37.889 -8.818 -53.292 1.00 84.56 212 ILE A N 1
ATOM 1792 C CA . ILE A 1 212 ? 39.076 -9.682 -53.242 1.00 84.56 212 ILE A CA 1
ATOM 1793 C C . ILE A 1 212 ? 39.271 -10.422 -54.570 1.00 84.56 212 ILE A C 1
ATOM 1795 O O . ILE A 1 212 ? 40.391 -10.473 -55.074 1.00 84.56 212 ILE A O 1
ATOM 1799 N N . LEU A 1 213 ? 38.207 -10.967 -55.167 1.00 83.88 213 LEU A N 1
ATOM 1800 C CA . LEU A 1 213 ? 38.293 -11.643 -56.466 1.00 83.88 213 LEU A CA 1
ATOM 1801 C C . LEU A 1 213 ? 38.681 -10.682 -57.603 1.00 83.88 213 LEU A C 1
ATOM 1803 O O . LEU A 1 213 ? 39.456 -11.065 -58.481 1.00 83.88 213 LEU A O 1
ATOM 1807 N N . HIS A 1 214 ? 38.200 -9.435 -57.580 1.00 79.31 214 HIS A N 1
ATOM 1808 C CA . HIS A 1 214 ? 38.566 -8.415 -58.570 1.00 79.31 214 HIS A CA 1
ATOM 1809 C C . HIS A 1 214 ? 40.042 -7.994 -58.477 1.00 79.31 214 HIS A C 1
ATOM 1811 O O . HIS A 1 214 ? 40.664 -7.770 -59.516 1.00 79.31 214 HIS A O 1
ATOM 1817 N N . ILE A 1 215 ? 40.642 -7.972 -57.276 1.00 77.44 215 ILE A N 1
ATOM 1818 C CA . ILE A 1 215 ? 42.083 -7.692 -57.087 1.00 77.44 215 ILE A CA 1
ATOM 1819 C C . ILE A 1 215 ? 42.963 -8.679 -57.865 1.00 77.44 215 ILE A C 1
ATOM 1821 O O . ILE A 1 215 ? 44.020 -8.295 -58.362 1.00 77.44 215 ILE A O 1
ATOM 1825 N N . PHE A 1 216 ? 42.543 -9.942 -57.979 1.00 72.25 216 PHE A N 1
ATOM 1826 C CA . PHE A 1 216 ? 43.309 -10.965 -58.697 1.00 72.25 216 PHE A CA 1
ATOM 1827 C C . PHE A 1 216 ? 43.192 -10.864 -60.225 1.00 72.25 216 PHE A C 1
ATOM 1829 O O . PHE A 1 216 ? 44.058 -11.388 -60.924 1.00 72.25 216 PHE A O 1
ATOM 1836 N N . ASN A 1 217 ? 42.158 -10.194 -60.744 1.00 74.06 217 ASN A N 1
ATOM 1837 C CA . ASN A 1 217 ? 41.879 -10.120 -62.181 1.00 74.06 217 ASN A CA 1
ATOM 1838 C C . ASN A 1 217 ? 42.340 -8.807 -62.838 1.00 74.06 217 ASN A C 1
ATOM 1840 O O . ASN A 1 217 ? 42.556 -8.794 -64.050 1.00 74.06 217 ASN A O 1
ATOM 1844 N N . ASP A 1 218 ? 42.493 -7.719 -62.078 1.00 62.31 218 ASP A N 1
ATOM 1845 C CA . ASP A 1 218 ? 42.754 -6.383 -62.625 1.00 62.31 218 ASP A CA 1
ATOM 1846 C C . ASP A 1 218 ? 44.173 -5.853 -62.318 1.00 62.31 218 ASP A C 1
ATOM 1848 O O . ASP A 1 218 ? 44.792 -6.202 -61.313 1.00 62.31 218 ASP A O 1
ATOM 1852 N N . LYS A 1 219 ? 44.723 -4.980 -63.178 1.00 60.97 219 LYS A N 1
ATOM 1853 C CA . LYS A 1 219 ? 46.136 -4.520 -63.088 1.00 60.97 219 LYS A CA 1
ATOM 1854 C C . LYS A 1 219 ? 46.399 -3.446 -62.018 1.00 60.97 219 LYS A C 1
ATOM 1856 O O . LYS A 1 219 ? 47.557 -3.125 -61.757 1.00 60.97 219 LYS A O 1
ATOM 1861 N N . ASN A 1 220 ? 45.359 -2.909 -61.378 1.00 64.81 220 ASN A N 1
ATOM 1862 C CA . ASN A 1 220 ? 45.455 -1.834 -60.383 1.00 64.81 220 ASN A CA 1
ATOM 1863 C C . ASN A 1 220 ? 45.246 -2.352 -58.947 1.00 64.81 220 ASN A C 1
ATOM 1865 O O . ASN A 1 220 ? 44.280 -1.991 -58.272 1.00 64.81 220 ASN A O 1
ATOM 1869 N N . MET A 1 221 ? 46.189 -3.164 -58.453 1.00 69.38 221 MET A N 1
ATOM 1870 C CA . MET A 1 221 ? 46.121 -3.800 -57.122 1.00 69.38 221 MET A CA 1
ATOM 1871 C C . MET A 1 221 ? 45.916 -2.806 -55.966 1.00 69.38 221 MET A C 1
ATOM 1873 O O . MET A 1 221 ? 45.216 -3.113 -55.006 1.00 69.38 221 MET A O 1
ATOM 1877 N N . ALA A 1 222 ? 46.492 -1.602 -56.052 1.00 72.75 222 ALA A N 1
ATOM 1878 C CA . ALA A 1 222 ? 46.387 -0.601 -54.989 1.00 72.75 222 ALA A CA 1
ATOM 1879 C C . ALA A 1 222 ? 44.939 -0.152 -54.736 1.00 72.75 222 ALA A C 1
ATOM 1881 O O . ALA A 1 222 ? 44.547 0.034 -53.588 1.00 72.75 222 ALA A O 1
ATOM 1882 N N . HIS A 1 223 ? 44.134 -0.012 -55.793 1.00 71.62 223 HIS A N 1
ATOM 1883 C CA . HIS A 1 223 ? 42.761 0.470 -55.659 1.00 71.62 223 HIS A CA 1
ATOM 1884 C C . HIS A 1 223 ? 41.853 -0.598 -55.036 1.00 71.62 223 HIS A C 1
ATOM 1886 O O . HIS A 1 223 ? 41.083 -0.294 -54.128 1.00 71.62 223 HIS A O 1
ATOM 1892 N N . GLY A 1 224 ? 42.012 -1.862 -55.442 1.00 75.88 224 GLY A N 1
ATOM 1893 C CA . GLY A 1 224 ? 41.246 -2.968 -54.866 1.00 75.88 224 GLY A CA 1
ATOM 1894 C C . GLY A 1 224 ? 41.623 -3.279 -53.410 1.00 75.88 224 GLY A C 1
ATOM 1895 O O . GLY A 1 224 ? 40.746 -3.581 -52.607 1.00 75.88 224 GLY A O 1
ATOM 1896 N N . ILE A 1 225 ? 42.894 -3.111 -53.014 1.00 78.94 225 ILE A N 1
ATOM 1897 C CA . ILE A 1 225 ? 43.304 -3.242 -51.601 1.00 78.94 225 ILE A CA 1
ATOM 1898 C C . ILE A 1 225 ? 42.656 -2.152 -50.733 1.00 78.94 225 ILE A C 1
ATOM 1900 O O . ILE A 1 225 ? 42.199 -2.445 -49.629 1.00 78.94 225 ILE A O 1
ATOM 1904 N N . ILE A 1 226 ? 42.595 -0.905 -51.219 1.00 78.25 226 ILE A N 1
ATOM 1905 C CA . ILE A 1 226 ? 41.947 0.202 -50.494 1.00 78.25 226 ILE A CA 1
ATOM 1906 C C . ILE A 1 226 ? 40.438 -0.054 -50.345 1.00 78.25 226 ILE A C 1
ATOM 1908 O O . ILE A 1 226 ? 39.897 0.177 -49.262 1.00 78.25 226 ILE A O 1
ATOM 1912 N N . ALA A 1 227 ? 39.782 -0.574 -51.388 1.00 78.00 227 ALA A N 1
ATOM 1913 C CA . ALA A 1 227 ? 38.366 -0.947 -51.354 1.00 78.00 227 ALA A CA 1
ATOM 1914 C C . ALA A 1 227 ? 38.088 -2.071 -50.336 1.00 78.00 227 ALA A C 1
ATOM 1916 O O . ALA A 1 227 ? 37.327 -1.864 -49.392 1.00 78.00 227 ALA A O 1
ATOM 1917 N N . ALA A 1 228 ? 38.815 -3.192 -50.417 1.00 82.94 228 ALA A N 1
ATOM 1918 C CA . ALA A 1 228 ? 38.647 -4.328 -49.505 1.00 82.94 228 ALA A CA 1
ATOM 1919 C C . ALA A 1 228 ? 38.944 -3.974 -48.035 1.00 82.94 228 ALA A C 1
ATOM 1921 O O . ALA A 1 228 ? 38.276 -4.450 -47.114 1.00 82.94 228 ALA A O 1
ATOM 1922 N N . LEU A 1 229 ? 39.936 -3.107 -47.791 1.00 81.44 229 LEU A N 1
ATOM 1923 C CA . LEU A 1 229 ? 40.224 -2.594 -46.450 1.00 81.44 229 LEU A CA 1
ATOM 1924 C C . LEU A 1 229 ? 39.081 -1.708 -45.933 1.00 81.44 229 LEU A C 1
ATOM 1926 O O . LEU A 1 229 ? 38.796 -1.703 -44.735 1.00 81.44 229 LEU A O 1
ATOM 1930 N N . GLY A 1 230 ? 38.406 -0.979 -46.824 1.00 80.75 230 GLY A N 1
ATOM 1931 C CA . GLY A 1 230 ? 37.206 -0.227 -46.491 1.00 80.75 230 GLY A CA 1
ATOM 1932 C C . GLY A 1 230 ? 36.035 -1.109 -46.093 1.00 80.75 230 GLY A C 1
ATOM 1933 O O . GLY A 1 230 ? 35.460 -0.881 -45.028 1.00 80.75 230 GLY A O 1
ATOM 1934 N N . ASP A 1 231 ? 35.759 -2.153 -46.863 1.00 86.31 231 ASP A N 1
ATOM 1935 C CA . ASP A 1 231 ? 34.709 -3.122 -46.551 1.00 86.31 231 ASP A CA 1
ATOM 1936 C C . ASP A 1 231 ? 34.962 -3.839 -45.218 1.00 86.31 231 ASP A C 1
ATOM 1938 O O . ASP A 1 231 ? 34.041 -4.002 -44.414 1.00 86.31 231 ASP A O 1
ATOM 1942 N N . LEU A 1 232 ? 36.222 -4.176 -44.914 1.00 86.75 232 LEU A N 1
ATOM 1943 C CA . LEU A 1 232 ? 36.605 -4.781 -43.635 1.00 86.75 232 LEU A CA 1
ATOM 1944 C C . LEU A 1 232 ? 36.312 -3.857 -42.439 1.00 86.75 232 LEU A C 1
ATOM 1946 O O . LEU A 1 232 ? 35.861 -4.315 -41.387 1.00 86.75 232 LEU A O 1
ATOM 1950 N N . LEU A 1 233 ? 36.547 -2.552 -42.592 1.00 83.94 233 LEU A N 1
ATOM 1951 C CA . LEU A 1 233 ? 36.261 -1.558 -41.554 1.00 83.94 233 LEU A CA 1
ATOM 1952 C C . LEU A 1 233 ? 34.756 -1.377 -41.338 1.00 83.94 233 LEU A C 1
ATOM 1954 O O . LEU A 1 233 ? 34.319 -1.289 -40.190 1.00 83.94 233 LEU A O 1
ATOM 1958 N N . ILE A 1 234 ? 33.961 -1.376 -42.412 1.00 86.00 234 ILE A N 1
ATOM 1959 C CA . ILE A 1 234 ? 32.498 -1.313 -42.295 1.00 86.00 234 ILE A CA 1
ATOM 1960 C C . ILE A 1 234 ? 31.969 -2.596 -41.637 1.00 86.00 234 ILE A C 1
ATOM 1962 O O . ILE A 1 234 ? 31.106 -2.525 -40.760 1.00 86.00 234 ILE A O 1
ATOM 1966 N N . LEU A 1 235 ? 32.532 -3.761 -41.974 1.00 89.94 235 LEU A N 1
ATOM 1967 C CA . LEU A 1 235 ? 32.187 -5.031 -41.337 1.00 89.94 235 LEU A CA 1
ATOM 1968 C C . LEU A 1 235 ? 32.478 -5.013 -39.828 1.00 89.94 235 LEU A C 1
ATOM 1970 O O . LEU A 1 235 ? 31.630 -5.428 -39.036 1.00 89.94 235 LEU A O 1
ATOM 1974 N N . TRP A 1 236 ? 33.638 -4.488 -39.416 1.00 88.44 236 TRP A N 1
ATOM 1975 C CA . TRP A 1 236 ? 33.975 -4.317 -37.998 1.00 88.44 236 TRP A CA 1
ATOM 1976 C C . TRP A 1 236 ? 32.978 -3.397 -37.277 1.00 88.44 236 TRP A C 1
ATOM 1978 O O . TRP A 1 236 ? 32.499 -3.730 -36.193 1.00 88.44 236 TRP A O 1
ATOM 1988 N N . THR A 1 237 ? 32.599 -2.279 -37.903 1.00 87.06 237 THR A N 1
ATOM 1989 C CA . THR A 1 237 ? 31.569 -1.367 -37.387 1.00 87.06 237 THR A CA 1
ATOM 1990 C C . THR A 1 237 ? 30.225 -2.071 -37.187 1.00 87.06 237 THR A C 1
ATOM 1992 O O . THR A 1 237 ? 29.612 -1.922 -36.129 1.00 87.06 237 THR A O 1
ATOM 1995 N N . ILE A 1 238 ? 29.767 -2.868 -38.154 1.00 89.69 238 ILE A N 1
ATOM 1996 C CA . ILE A 1 238 ? 28.509 -3.615 -38.020 1.00 89.69 238 ILE A CA 1
ATOM 1997 C C . ILE A 1 238 ? 28.600 -4.650 -36.903 1.00 89.69 238 ILE A C 1
ATOM 1999 O O . ILE A 1 238 ? 27.641 -4.794 -36.150 1.00 89.69 238 ILE A O 1
ATOM 2003 N N . LEU A 1 239 ? 29.733 -5.343 -36.764 1.00 88.31 239 LEU A N 1
ATOM 2004 C CA . LEU A 1 239 ? 29.930 -6.328 -35.701 1.00 88.31 239 LEU A CA 1
ATOM 2005 C C . LEU A 1 239 ? 29.830 -5.688 -34.308 1.00 88.31 239 LEU A C 1
ATOM 2007 O O . LEU A 1 239 ? 29.180 -6.244 -33.423 1.00 88.31 239 LEU A O 1
ATOM 2011 N N . GLU A 1 240 ? 30.421 -4.506 -34.122 1.00 85.62 240 GLU A N 1
ATOM 2012 C CA . GLU A 1 240 ? 30.344 -3.757 -32.863 1.00 85.62 240 GLU A CA 1
ATOM 2013 C C . GLU A 1 240 ? 28.902 -3.315 -32.553 1.00 85.62 240 GLU A C 1
ATOM 2015 O O . GLU A 1 240 ? 28.415 -3.489 -31.432 1.00 85.62 240 GLU A O 1
ATOM 2020 N N . LEU A 1 241 ? 28.175 -2.816 -33.560 1.00 87.94 241 LEU A N 1
ATOM 2021 C CA . LEU A 1 241 ? 26.763 -2.444 -33.419 1.00 87.94 241 LEU A CA 1
ATOM 2022 C C . LEU A 1 241 ? 25.872 -3.660 -33.136 1.00 87.94 241 LEU A C 1
ATOM 2024 O O . LEU A 1 241 ? 24.991 -3.589 -32.282 1.00 87.94 241 LEU A O 1
ATOM 2028 N N . LEU A 1 242 ? 26.113 -4.784 -33.807 1.00 89.12 242 LEU A N 1
ATOM 2029 C CA . LEU A 1 242 ? 25.375 -6.031 -33.623 1.00 89.12 242 LEU A CA 1
ATOM 2030 C C . LEU A 1 242 ? 25.586 -6.583 -32.209 1.00 89.12 242 LEU A C 1
ATOM 2032 O O . LEU A 1 242 ? 24.611 -6.907 -31.532 1.00 89.12 242 LEU A O 1
ATOM 2036 N N . ASN A 1 243 ? 26.828 -6.616 -31.718 1.00 86.00 243 ASN A N 1
ATOM 2037 C CA . ASN A 1 243 ? 27.129 -7.014 -30.340 1.00 86.00 243 ASN A CA 1
ATOM 2038 C C . ASN A 1 243 ? 26.439 -6.102 -29.316 1.00 86.00 243 ASN A C 1
ATOM 2040 O O . ASN A 1 243 ? 25.903 -6.587 -28.316 1.00 86.00 243 ASN A O 1
ATOM 2044 N N . SER A 1 244 ? 26.409 -4.791 -29.578 1.00 84.06 244 SER A N 1
ATOM 2045 C CA . SER A 1 244 ? 25.679 -3.830 -28.748 1.00 84.06 244 SER A CA 1
ATOM 2046 C C . SER A 1 244 ? 24.171 -4.122 -28.726 1.00 84.06 244 SER A C 1
ATOM 2048 O O . SER A 1 244 ? 23.575 -4.180 -27.648 1.00 84.06 244 SER A O 1
ATOM 2050 N N . GLN A 1 245 ? 23.567 -4.413 -29.883 1.00 85.19 245 GLN A N 1
ATOM 2051 C CA . GLN A 1 245 ? 22.142 -4.753 -29.991 1.00 85.19 245 GLN A CA 1
ATOM 2052 C C . GLN A 1 245 ? 21.784 -6.079 -29.308 1.00 85.19 245 GLN A C 1
ATOM 2054 O O . GLN A 1 245 ? 20.776 -6.160 -28.607 1.00 85.19 245 GLN A O 1
ATOM 2059 N N . ILE A 1 246 ? 22.629 -7.110 -29.423 1.00 84.50 246 ILE A N 1
ATOM 2060 C CA . ILE A 1 246 ? 22.428 -8.379 -28.702 1.00 84.50 246 ILE A CA 1
ATOM 2061 C C . ILE A 1 246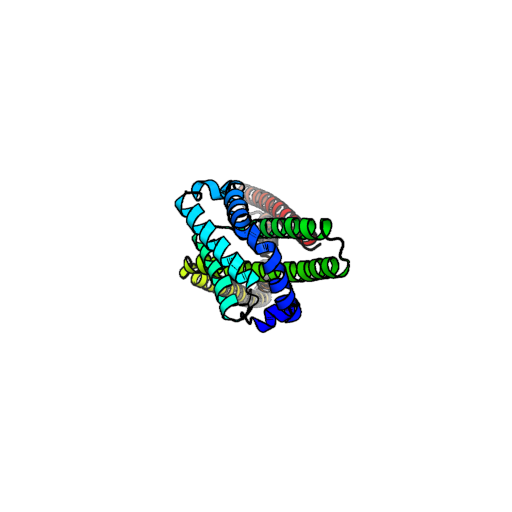 ? 22.461 -8.147 -27.188 1.00 84.50 246 ILE A C 1
ATOM 2063 O O . ILE A 1 246 ? 21.599 -8.643 -26.461 1.00 84.50 246 ILE A O 1
ATOM 2067 N N . LYS A 1 247 ? 23.441 -7.376 -26.698 1.00 82.19 247 LYS A N 1
ATOM 2068 C CA . LYS A 1 247 ? 23.565 -7.060 -25.270 1.00 82.19 247 LYS A CA 1
ATOM 2069 C C . LYS A 1 247 ? 22.344 -6.301 -24.750 1.00 82.19 247 LYS A C 1
ATOM 2071 O O . LYS A 1 247 ? 21.897 -6.580 -23.639 1.00 82.19 247 LYS A O 1
ATOM 2076 N N . PHE A 1 248 ? 21.798 -5.392 -25.554 1.00 77.75 248 PHE A N 1
ATOM 2077 C CA . PHE A 1 248 ? 20.558 -4.688 -25.246 1.00 77.75 248 PHE A CA 1
ATOM 2078 C C . PHE A 1 248 ? 19.360 -5.652 -25.157 1.00 77.75 248 PHE A C 1
ATOM 2080 O O . PHE A 1 248 ? 18.651 -5.663 -24.151 1.00 77.75 248 PHE A O 1
ATOM 2087 N N . MET A 1 249 ? 19.195 -6.556 -26.130 1.00 78.81 249 MET A N 1
ATOM 2088 C CA . MET A 1 249 ? 18.116 -7.558 -26.124 1.00 78.81 249 MET A CA 1
ATOM 2089 C C . MET A 1 249 ? 18.189 -8.557 -24.956 1.00 78.81 249 MET A C 1
ATOM 2091 O O . MET A 1 249 ? 17.151 -9.013 -24.477 1.00 78.81 249 MET A O 1
ATOM 2095 N N . LEU A 1 250 ? 19.386 -8.887 -24.458 1.00 77.44 250 LEU A N 1
ATOM 2096 C CA . LEU A 1 250 ? 19.583 -9.766 -23.292 1.00 77.44 250 LEU A CA 1
ATOM 2097 C C . LEU A 1 250 ? 19.284 -9.080 -21.940 1.00 77.44 250 LEU A C 1
ATOM 2099 O O . LEU A 1 250 ? 19.577 -9.641 -20.883 1.00 77.44 250 LEU A O 1
ATOM 2103 N N . GLY A 1 251 ? 18.693 -7.881 -21.954 1.00 67.50 251 GLY A N 1
ATOM 2104 C CA . GLY A 1 251 ? 18.348 -7.115 -20.754 1.00 67.50 251 GLY A CA 1
ATOM 2105 C C . GLY A 1 251 ? 19.493 -6.251 -20.221 1.00 67.50 251 GLY A C 1
ATOM 2106 O O . GLY A 1 251 ? 19.422 -5.768 -19.090 1.00 67.50 251 GLY A O 1
ATOM 2107 N N . GLY A 1 252 ? 20.554 -6.067 -21.012 1.00 60.88 252 GLY A N 1
ATOM 2108 C CA . GLY A 1 252 ? 21.568 -5.052 -20.762 1.00 60.88 252 GLY A CA 1
ATOM 2109 C C . GLY A 1 252 ? 21.037 -3.648 -21.054 1.00 60.88 252 GLY A C 1
ATOM 2110 O O . GLY A 1 252 ? 20.061 -3.463 -21.774 1.00 60.88 252 GLY A O 1
ATOM 2111 N N . GLU A 1 253 ? 21.685 -2.634 -20.491 1.00 62.75 253 GLU A N 1
ATOM 2112 C CA . GLU A 1 253 ? 21.344 -1.245 -20.804 1.00 62.75 253 GLU A CA 1
ATOM 2113 C C . GLU A 1 253 ? 21.716 -0.889 -22.237 1.00 62.75 253 GLU A C 1
ATOM 2115 O O . GLU A 1 253 ? 22.666 -1.443 -22.798 1.00 62.75 253 GLU A O 1
ATOM 2120 N N . PHE A 1 254 ? 20.975 0.060 -22.812 1.00 63.25 254 PHE A N 1
ATOM 2121 C CA . PHE A 1 254 ? 21.297 0.619 -24.116 1.00 63.25 254 PHE A CA 1
ATOM 2122 C C . PHE A 1 254 ? 22.676 1.280 -24.032 1.00 63.25 254 PHE A C 1
ATOM 2124 O O . PHE A 1 254 ? 22.834 2.332 -23.413 1.00 63.25 254 PHE A O 1
ATOM 2131 N N . ALA A 1 255 ? 23.689 0.631 -24.603 1.00 65.94 255 ALA A N 1
ATOM 2132 C CA . ALA A 1 255 ? 25.076 1.067 -24.512 1.00 65.94 255 ALA A CA 1
ATOM 2133 C C . ALA A 1 255 ? 25.324 2.219 -25.494 1.00 65.94 255 ALA A C 1
ATOM 2135 O O . ALA A 1 255 ? 25.916 2.035 -26.559 1.00 65.94 255 ALA A O 1
ATOM 2136 N N . ILE A 1 256 ? 24.864 3.421 -25.130 1.00 73.62 256 ILE A N 1
ATOM 2137 C CA . ILE A 1 256 ? 25.085 4.665 -25.887 1.00 73.62 256 ILE A CA 1
ATOM 2138 C C . ILE A 1 256 ? 26.585 4.838 -26.160 1.00 73.62 256 ILE A C 1
ATOM 2140 O O . ILE A 1 256 ? 26.977 5.247 -27.254 1.00 73.62 256 ILE A O 1
ATOM 2144 N N . SER A 1 257 ? 27.435 4.446 -25.206 1.00 77.00 257 SER A N 1
ATOM 2145 C CA . SER A 1 257 ? 28.889 4.450 -25.366 1.00 77.00 257 SER A CA 1
ATOM 2146 C C . SER A 1 257 ? 29.395 3.609 -26.547 1.00 77.00 257 SER A C 1
ATOM 2148 O O . SER A 1 257 ? 30.321 4.055 -27.228 1.00 77.00 257 SER A O 1
ATOM 2150 N N . SER A 1 258 ? 28.792 2.456 -26.860 1.00 77.56 258 SER A N 1
ATOM 2151 C CA . SER A 1 258 ? 29.168 1.635 -28.026 1.00 77.56 258 SER A CA 1
ATOM 2152 C C . SER A 1 258 ? 28.889 2.358 -29.347 1.00 77.56 258 SER A C 1
ATOM 2154 O O . SER A 1 258 ? 29.757 2.402 -30.215 1.00 77.56 258 SER A O 1
ATOM 2156 N N . PHE A 1 259 ? 27.729 3.008 -29.486 1.00 79.62 259 PHE A N 1
ATOM 2157 C CA . PHE A 1 259 ? 27.393 3.777 -30.693 1.00 79.62 259 PHE A CA 1
ATOM 2158 C C . PHE A 1 259 ? 28.332 4.966 -30.903 1.00 79.62 259 PHE A C 1
ATOM 2160 O O . PHE A 1 259 ? 28.825 5.187 -32.011 1.00 79.62 259 PHE A O 1
ATOM 2167 N N . VAL A 1 260 ? 28.625 5.708 -29.831 1.00 83.00 260 VAL A N 1
ATOM 2168 C CA . VAL A 1 260 ? 29.562 6.839 -29.887 1.00 83.00 260 VAL A CA 1
ATOM 2169 C C . VAL A 1 260 ? 30.981 6.350 -30.211 1.00 83.00 260 VAL A C 1
ATOM 2171 O O . VAL A 1 260 ? 31.683 7.005 -30.977 1.00 83.00 260 VAL A O 1
ATOM 2174 N N . SER A 1 261 ? 31.389 5.180 -29.701 1.00 81.44 261 SER A N 1
ATOM 2175 C CA . SER A 1 261 ? 32.694 4.567 -30.010 1.00 81.44 261 SER A CA 1
ATOM 2176 C C . SER A 1 261 ? 32.827 4.222 -31.488 1.00 81.44 261 SER A C 1
ATOM 2178 O O . SER A 1 261 ? 33.850 4.518 -32.102 1.00 81.44 261 SER A O 1
ATOM 2180 N N . VAL A 1 262 ? 31.781 3.633 -32.069 1.00 84.25 262 VAL A N 1
ATOM 2181 C CA . VAL A 1 262 ? 31.725 3.289 -33.493 1.00 84.25 262 VAL A CA 1
ATOM 2182 C C . VAL A 1 262 ? 31.787 4.545 -34.365 1.00 84.25 262 VAL A C 1
ATOM 2184 O O . VAL A 1 262 ? 32.586 4.598 -35.299 1.00 84.25 262 VAL A O 1
ATOM 2187 N N . ALA A 1 263 ? 31.007 5.581 -34.039 1.00 84.06 263 ALA A N 1
ATOM 2188 C CA . ALA A 1 263 ? 31.028 6.854 -34.763 1.00 84.06 263 ALA A CA 1
ATOM 2189 C C . ALA A 1 263 ? 32.404 7.540 -34.688 1.00 84.06 263 ALA A C 1
ATOM 2191 O O . ALA A 1 263 ? 32.917 8.039 -35.694 1.00 84.06 263 ALA A O 1
ATOM 2192 N N . LEU A 1 264 ? 33.026 7.525 -33.505 1.00 85.06 264 LEU A N 1
ATOM 2193 C CA . LEU A 1 264 ? 34.373 8.044 -33.286 1.00 85.06 264 LEU A CA 1
ATOM 2194 C C . LEU A 1 264 ? 35.407 7.266 -34.113 1.00 85.06 264 LEU A C 1
ATOM 2196 O O . LEU A 1 264 ? 36.200 7.884 -34.818 1.00 85.06 264 LEU A O 1
ATOM 2200 N N . ALA A 1 265 ? 35.370 5.932 -34.092 1.00 82.88 265 ALA A N 1
ATOM 2201 C CA . ALA A 1 265 ? 36.280 5.087 -34.864 1.00 82.88 265 ALA A CA 1
ATOM 2202 C C . ALA A 1 265 ? 36.125 5.293 -36.382 1.00 82.88 265 ALA A C 1
ATOM 2204 O O . ALA A 1 265 ? 37.125 5.428 -37.088 1.00 82.88 265 ALA A O 1
ATOM 2205 N N . ALA A 1 266 ? 34.888 5.395 -36.880 1.00 83.88 266 ALA A N 1
ATOM 2206 C CA . ALA A 1 266 ? 34.609 5.671 -38.288 1.00 83.88 266 ALA A CA 1
ATOM 2207 C C . ALA A 1 266 ? 35.110 7.061 -38.717 1.00 83.88 266 ALA A C 1
ATOM 2209 O O . ALA A 1 266 ? 35.691 7.206 -39.792 1.00 83.88 266 ALA A O 1
ATOM 2210 N N . THR A 1 267 ? 34.959 8.074 -37.860 1.00 84.44 267 THR A N 1
ATOM 2211 C CA . THR A 1 267 ? 35.443 9.434 -38.149 1.00 84.44 267 THR A CA 1
ATOM 2212 C C . THR A 1 267 ? 36.970 9.505 -38.101 1.00 84.44 267 THR A C 1
ATOM 2214 O O . THR A 1 267 ? 37.581 10.141 -38.957 1.00 84.44 267 THR A O 1
ATOM 2217 N N . ILE A 1 268 ? 37.608 8.814 -37.148 1.00 82.50 268 ILE A N 1
ATOM 2218 C CA . ILE A 1 268 ? 39.071 8.682 -37.097 1.00 82.50 268 ILE A CA 1
ATOM 2219 C C . ILE A 1 268 ? 39.584 8.005 -38.372 1.00 82.50 268 ILE A C 1
ATOM 2221 O O . ILE A 1 268 ? 40.535 8.495 -38.976 1.00 82.50 268 ILE A O 1
ATOM 2225 N N . ARG A 1 269 ? 38.935 6.923 -38.823 1.00 80.06 269 ARG A N 1
ATOM 2226 C CA . ARG A 1 269 ? 39.261 6.260 -40.093 1.00 80.06 269 ARG A CA 1
ATOM 2227 C C . ARG A 1 269 ? 39.176 7.234 -41.269 1.00 80.06 269 ARG A C 1
ATOM 2229 O O . ARG A 1 269 ? 40.128 7.324 -42.041 1.00 80.06 269 ARG A O 1
ATOM 2236 N N . GLU A 1 270 ? 38.065 7.954 -41.406 1.00 79.31 270 GLU A N 1
ATOM 2237 C CA . GLU A 1 270 ? 37.868 8.902 -42.509 1.00 79.31 270 GLU A CA 1
ATOM 2238 C C . GLU A 1 270 ? 38.919 10.020 -42.482 1.00 79.31 270 GLU A C 1
ATOM 2240 O O . GLU A 1 270 ? 39.463 10.389 -43.521 1.00 79.31 270 GLU A O 1
ATOM 2245 N N . ALA A 1 271 ? 39.289 10.500 -41.291 1.00 80.19 271 ALA A N 1
ATOM 2246 C CA . ALA A 1 271 ? 40.367 11.468 -41.119 1.00 80.19 271 ALA A CA 1
ATOM 2247 C C . ALA A 1 271 ? 41.740 10.915 -41.531 1.00 80.19 271 ALA A C 1
ATOM 2249 O O . ALA A 1 271 ? 42.522 11.638 -42.150 1.00 80.19 271 ALA A O 1
ATOM 2250 N N . LEU A 1 272 ? 42.033 9.643 -41.242 1.00 72.62 272 LEU A N 1
ATOM 2251 C CA . LEU A 1 272 ? 43.274 8.988 -41.668 1.00 72.62 272 LEU A CA 1
ATOM 2252 C C . LEU A 1 272 ? 43.339 8.837 -43.194 1.00 72.62 272 LEU A C 1
ATOM 2254 O O . LEU A 1 272 ? 44.347 9.210 -43.794 1.00 72.62 272 LEU A O 1
ATOM 2258 N N . ILE A 1 273 ? 42.262 8.363 -43.830 1.00 73.88 273 ILE A N 1
ATOM 2259 C CA . ILE A 1 273 ? 42.183 8.214 -45.295 1.00 73.88 273 ILE A CA 1
ATOM 2260 C C . ILE A 1 273 ? 42.305 9.581 -45.977 1.00 73.88 273 ILE A C 1
ATOM 2262 O O . ILE A 1 273 ? 43.128 9.761 -46.873 1.00 73.88 273 ILE A O 1
ATOM 2266 N N . ALA A 1 274 ? 41.561 10.580 -45.496 1.00 74.44 274 ALA A N 1
ATOM 2267 C CA . ALA A 1 274 ? 41.631 11.948 -46.002 1.00 74.44 274 ALA A CA 1
ATOM 2268 C C . ALA A 1 274 ? 43.011 12.601 -45.804 1.00 74.44 274 ALA A C 1
ATOM 2270 O O . ALA A 1 274 ? 43.374 13.515 -46.543 1.00 74.44 274 ALA A O 1
ATOM 2271 N N . SER A 1 275 ? 43.784 12.170 -44.803 1.00 69.44 275 SER A N 1
ATOM 2272 C CA . SER A 1 275 ? 45.153 12.645 -44.598 1.00 69.44 275 SER A CA 1
ATOM 2273 C C . SER A 1 275 ? 46.119 12.085 -45.648 1.00 69.44 275 SER A C 1
ATOM 2275 O O . SER A 1 275 ? 46.978 12.829 -46.125 1.00 69.44 275 SER A O 1
ATOM 2277 N N . LEU A 1 276 ? 45.933 10.816 -46.031 1.00 65.69 276 LEU A N 1
ATOM 2278 C CA . LEU A 1 276 ? 46.746 10.089 -47.013 1.00 65.69 276 LEU A CA 1
ATOM 2279 C C . LEU A 1 276 ? 46.430 10.486 -48.466 1.00 65.69 276 LEU A C 1
ATOM 2281 O O . LEU A 1 276 ? 47.325 10.507 -49.308 1.00 65.69 276 LEU A O 1
ATOM 2285 N N . GLU A 1 277 ? 45.185 10.856 -48.767 1.00 63.69 277 GLU A N 1
ATOM 2286 C CA . GLU A 1 277 ? 44.810 11.437 -50.058 1.00 63.69 277 GLU A CA 1
ATOM 2287 C C . GLU A 1 277 ? 45.193 12.930 -50.101 1.00 63.69 277 GLU A C 1
ATOM 2289 O O . GLU A 1 277 ? 44.511 13.798 -49.552 1.00 63.69 277 GLU A O 1
ATOM 2294 N N . HIS A 1 278 ? 46.298 13.268 -50.777 1.00 58.25 278 HIS A N 1
ATOM 2295 C CA . HIS A 1 278 ? 46.783 14.654 -50.929 1.00 58.25 278 HIS A CA 1
ATOM 2296 C C . HIS A 1 278 ? 45.857 15.581 -51.749 1.00 58.25 278 HIS A C 1
ATOM 2298 O O . HIS A 1 278 ? 46.207 16.728 -52.013 1.00 58.25 278 HIS A O 1
ATOM 2304 N N . THR A 1 279 ? 44.681 15.106 -52.154 1.00 59.69 279 THR A N 1
ATOM 2305 C CA . THR A 1 279 ? 43.728 15.791 -53.036 1.00 59.69 279 THR A CA 1
ATOM 2306 C C . THR A 1 279 ? 42.653 16.586 -52.291 1.00 59.69 279 THR A C 1
ATOM 2308 O O . THR A 1 279 ? 41.996 17.425 -52.906 1.00 59.69 279 THR A O 1
ATOM 2311 N N . LYS A 1 280 ? 42.448 16.358 -50.983 1.00 65.94 280 LYS A N 1
ATOM 2312 C CA . LYS A 1 280 ? 41.353 16.996 -50.226 1.00 65.94 280 LYS A CA 1
ATOM 2313 C C . LYS A 1 280 ? 41.743 18.379 -49.655 1.00 65.94 280 LYS A C 1
ATOM 2315 O O . LYS A 1 280 ? 42.858 18.522 -49.143 1.00 65.94 280 LYS A O 1
ATOM 2320 N N . PRO A 1 281 ? 40.836 19.383 -49.677 1.00 78.00 281 PRO A N 1
ATOM 2321 C CA . PRO A 1 281 ? 41.096 20.731 -49.158 1.00 78.00 281 PRO A CA 1
ATOM 2322 C C . PRO A 1 281 ? 41.492 20.742 -47.676 1.00 78.00 281 PRO A C 1
ATOM 2324 O O . PRO A 1 281 ? 41.001 19.936 -46.885 1.00 78.00 281 PRO A O 1
ATOM 2327 N N . VAL A 1 282 ? 42.323 21.708 -47.272 1.00 76.19 282 VAL A N 1
ATOM 2328 C CA . VAL A 1 282 ? 42.754 21.885 -45.868 1.00 76.19 282 VAL A CA 1
ATOM 2329 C C . VAL A 1 282 ? 41.559 22.096 -44.929 1.00 76.19 282 VAL A C 1
ATOM 2331 O O . VAL A 1 282 ? 41.546 21.568 -43.818 1.00 76.19 282 VAL A O 1
ATOM 2334 N N . GLU A 1 283 ? 40.521 22.789 -45.400 1.00 78.50 283 GLU A N 1
ATOM 2335 C CA . GLU A 1 283 ? 39.272 23.019 -44.663 1.00 78.50 283 GLU A CA 1
ATOM 2336 C C . GLU A 1 283 ? 38.573 21.705 -44.279 1.00 78.50 283 GLU A C 1
ATOM 2338 O O . GLU A 1 283 ? 38.135 21.548 -43.142 1.00 78.50 283 GLU A O 1
ATOM 2343 N N . PHE A 1 284 ? 38.568 20.712 -45.176 1.00 76.06 284 PHE A N 1
ATOM 2344 C CA . PHE A 1 284 ? 37.965 19.399 -44.927 1.00 76.06 284 PHE A CA 1
ATOM 2345 C C . PHE A 1 284 ? 38.686 18.634 -43.805 1.00 76.06 284 PHE A C 1
ATOM 2347 O O . PHE A 1 284 ? 38.051 18.007 -42.954 1.00 76.06 284 PHE A O 1
ATOM 2354 N N . LYS A 1 285 ? 40.023 18.728 -43.753 1.00 79.44 285 LYS A N 1
ATOM 2355 C CA . LYS A 1 285 ? 40.837 18.107 -42.693 1.00 79.44 285 LYS A CA 1
ATOM 2356 C C . LYS A 1 285 ? 40.584 18.763 -41.330 1.00 79.44 285 LYS A C 1
ATOM 2358 O O . LYS A 1 285 ? 40.504 18.063 -40.320 1.00 79.44 285 LYS A O 1
ATOM 2363 N N . LEU A 1 286 ? 40.408 20.087 -41.302 1.00 82.62 286 LEU A N 1
ATOM 2364 C CA . LEU A 1 286 ? 40.104 20.839 -40.082 1.00 82.62 286 LEU A CA 1
ATOM 2365 C C . LEU A 1 286 ? 38.723 20.470 -39.514 1.00 82.62 286 LEU A C 1
ATOM 2367 O O . LEU A 1 286 ? 38.592 20.257 -38.308 1.00 82.62 286 LEU A O 1
ATOM 2371 N N . THR A 1 287 ? 37.705 20.334 -40.369 1.00 83.81 287 THR A N 1
ATOM 2372 C CA . THR A 1 287 ? 36.354 19.933 -39.946 1.00 83.81 287 THR A CA 1
ATOM 2373 C C . THR A 1 287 ? 36.346 18.545 -39.303 1.00 83.81 287 THR A C 1
ATOM 2375 O O . THR A 1 287 ? 35.755 18.372 -38.238 1.00 83.81 287 THR A O 1
ATOM 2378 N N . LEU A 1 288 ? 37.049 17.569 -39.888 1.00 83.81 288 LEU A N 1
ATOM 2379 C CA . LEU A 1 288 ? 37.149 16.221 -39.317 1.00 83.81 288 LEU A CA 1
ATOM 2380 C C . LEU A 1 288 ? 37.831 16.218 -37.943 1.00 83.81 288 LEU A C 1
ATOM 2382 O O . LEU A 1 288 ? 37.359 15.540 -37.031 1.00 83.81 288 LEU A O 1
ATOM 2386 N N . ALA A 1 289 ? 38.886 17.016 -37.758 1.00 83.94 289 ALA A N 1
ATOM 2387 C CA . ALA A 1 289 ? 39.559 17.142 -36.466 1.00 83.94 289 ALA A CA 1
ATOM 2388 C C . ALA A 1 289 ? 38.625 17.692 -35.369 1.00 83.94 289 ALA A C 1
ATOM 2390 O O . ALA A 1 289 ? 38.621 17.183 -34.246 1.00 83.94 289 ALA A O 1
ATOM 2391 N N . ILE A 1 290 ? 37.789 18.682 -35.702 1.00 89.69 290 ILE A N 1
ATOM 2392 C CA . ILE A 1 290 ? 36.793 19.241 -34.774 1.00 89.69 290 ILE A CA 1
ATOM 2393 C C . ILE A 1 290 ? 35.735 18.190 -34.413 1.00 89.69 290 ILE A C 1
ATOM 2395 O O . ILE A 1 290 ? 35.408 18.033 -33.237 1.00 89.69 290 ILE A O 1
ATOM 2399 N N . ILE A 1 291 ? 35.231 17.430 -35.393 1.00 88.12 291 ILE A N 1
ATOM 2400 C CA . ILE A 1 291 ? 34.232 16.375 -35.152 1.00 88.12 291 ILE A CA 1
ATOM 2401 C C . ILE A 1 291 ? 34.796 15.290 -34.225 1.00 88.12 291 ILE A C 1
ATOM 2403 O O . ILE A 1 291 ? 34.114 14.884 -33.284 1.00 88.12 291 ILE A O 1
ATOM 2407 N N . ILE A 1 292 ? 36.045 14.858 -34.432 1.00 89.56 292 ILE A N 1
ATOM 2408 C CA . ILE A 1 292 ? 36.710 13.874 -33.562 1.00 89.56 292 ILE A CA 1
ATOM 2409 C C . ILE A 1 292 ? 36.808 14.395 -32.126 1.00 89.56 292 ILE A C 1
ATOM 2411 O O . ILE A 1 292 ? 36.518 13.655 -31.186 1.00 89.56 292 ILE A O 1
ATOM 2415 N N . LEU A 1 293 ? 37.174 15.667 -31.944 1.00 90.50 293 LEU A N 1
ATOM 2416 C CA . LEU A 1 293 ? 37.276 16.279 -30.620 1.00 90.50 293 LEU A CA 1
ATOM 2417 C C . LEU A 1 293 ? 35.915 16.320 -29.908 1.00 90.50 293 LEU A C 1
ATOM 2419 O O . LEU A 1 293 ? 35.820 15.939 -28.742 1.00 90.50 293 LEU A O 1
ATOM 2423 N N . VAL A 1 294 ? 34.851 16.707 -30.616 1.00 91.38 294 VAL A N 1
ATOM 2424 C CA . VAL A 1 294 ? 33.485 16.724 -30.068 1.00 91.38 294 VAL A CA 1
ATOM 2425 C C . VAL A 1 294 ? 33.013 15.313 -29.713 1.00 91.38 294 VAL A C 1
ATOM 2427 O O . VAL A 1 294 ? 32.551 15.091 -28.594 1.00 91.38 294 VAL A O 1
ATOM 2430 N N . LEU A 1 295 ? 33.172 14.339 -30.616 1.00 88.31 295 LEU A N 1
ATOM 2431 C CA . LEU A 1 295 ? 32.797 12.944 -30.361 1.00 88.31 295 LEU A CA 1
ATOM 2432 C C . LEU A 1 295 ? 33.591 12.342 -29.194 1.00 88.31 295 LEU A C 1
ATOM 2434 O O . LEU A 1 295 ? 33.022 11.613 -28.384 1.00 88.31 295 LEU A O 1
ATOM 2438 N N . GLY A 1 296 ? 34.874 12.689 -29.058 1.00 88.88 296 GLY A N 1
ATOM 2439 C CA . GLY A 1 296 ? 35.714 12.276 -27.935 1.00 88.88 296 GLY A CA 1
ATOM 2440 C C . GLY A 1 296 ? 35.228 12.827 -26.590 1.00 88.88 296 GLY A C 1
ATOM 2441 O O . GLY A 1 296 ? 35.176 12.089 -25.605 1.00 88.88 296 GLY A O 1
ATOM 2442 N N . ILE A 1 297 ? 34.805 14.096 -26.548 1.00 91.12 297 ILE A N 1
ATOM 2443 C CA . ILE A 1 297 ? 34.211 14.706 -25.346 1.00 91.12 297 ILE A CA 1
ATOM 2444 C C . ILE A 1 297 ? 32.889 14.017 -24.993 1.00 91.12 297 ILE A C 1
ATOM 2446 O O . ILE A 1 297 ? 32.690 13.626 -23.841 1.00 91.12 297 ILE A O 1
ATOM 2450 N N . VAL A 1 298 ? 32.004 13.822 -25.976 1.00 88.25 298 VAL A N 1
ATOM 2451 C CA . VAL A 1 298 ? 30.717 13.133 -25.779 1.00 88.25 298 VAL A CA 1
ATOM 2452 C C . VAL A 1 298 ? 30.943 11.715 -25.257 1.00 88.25 298 VAL A C 1
ATOM 2454 O O . VAL A 1 298 ? 30.312 11.318 -24.277 1.00 88.25 298 VAL A O 1
ATOM 2457 N N . PHE A 1 299 ? 31.893 10.979 -25.839 1.00 87.06 299 PHE A N 1
ATOM 2458 C CA . PHE A 1 299 ? 32.265 9.644 -25.378 1.00 87.06 299 PHE A CA 1
ATOM 2459 C C . PHE A 1 299 ? 32.721 9.647 -23.913 1.00 87.06 299 PHE A C 1
ATOM 2461 O O . PHE A 1 299 ? 32.264 8.822 -23.117 1.00 87.06 299 PHE A O 1
ATOM 2468 N N . GLY A 1 300 ? 33.580 10.600 -23.539 1.00 86.69 300 GLY A N 1
ATOM 2469 C CA . GLY A 1 300 ? 34.055 10.759 -22.166 1.00 86.69 300 GLY A CA 1
ATOM 2470 C C . GLY A 1 300 ? 32.919 11.012 -21.172 1.00 86.69 300 GLY A C 1
ATOM 2471 O O . GLY A 1 300 ? 32.855 10.354 -20.134 1.00 86.69 300 GLY A O 1
ATOM 2472 N N . ILE A 1 301 ? 31.989 11.911 -21.504 1.00 87.81 301 ILE A N 1
ATOM 2473 C CA . ILE A 1 301 ? 30.838 12.237 -20.649 1.00 87.81 301 ILE A CA 1
ATOM 2474 C C . ILE A 1 301 ? 29.929 11.017 -20.475 1.00 87.81 301 ILE A C 1
ATOM 2476 O O . ILE A 1 301 ? 29.627 10.640 -19.342 1.00 87.81 301 ILE A O 1
ATOM 2480 N N . VAL A 1 302 ? 29.526 10.371 -21.573 1.00 85.44 302 VAL A N 1
ATOM 2481 C CA . VAL A 1 302 ? 28.624 9.207 -21.539 1.00 85.44 302 VAL A CA 1
ATOM 2482 C C . VAL A 1 302 ? 29.222 8.085 -20.689 1.00 85.44 302 VAL A C 1
ATOM 2484 O O . VAL A 1 302 ? 28.556 7.563 -19.795 1.00 85.44 302 VAL A O 1
ATOM 2487 N N . LYS A 1 303 ? 30.511 7.780 -20.876 1.00 83.75 303 LYS A N 1
ATOM 2488 C CA . LYS A 1 303 ? 31.198 6.727 -20.116 1.00 83.75 303 LYS A CA 1
ATOM 2489 C C . LYS A 1 303 ? 31.277 7.034 -18.616 1.00 83.75 303 LYS A C 1
ATOM 2491 O O . LYS A 1 303 ? 31.125 6.133 -17.792 1.00 83.75 303 LYS A O 1
ATOM 2496 N N . LEU A 1 304 ? 31.479 8.300 -18.244 1.00 83.12 304 LEU A N 1
ATOM 2497 C CA . LEU A 1 304 ? 31.473 8.727 -16.840 1.00 83.12 304 LEU A CA 1
ATOM 2498 C C . LEU A 1 304 ? 30.086 8.576 -16.193 1.00 83.12 304 LEU A C 1
ATOM 2500 O O . LEU A 1 304 ? 29.998 8.170 -15.030 1.00 83.12 304 LEU A O 1
ATOM 2504 N N . PHE A 1 305 ? 29.011 8.869 -16.931 1.00 81.44 305 PHE A N 1
ATOM 2505 C CA . PHE A 1 305 ? 27.636 8.683 -16.461 1.00 81.44 305 PHE A CA 1
ATOM 2506 C C . PHE A 1 305 ? 27.288 7.202 -16.257 1.00 81.44 305 PHE A C 1
ATOM 2508 O O . PHE A 1 305 ? 26.838 6.840 -15.166 1.00 81.44 305 PHE A O 1
ATOM 2515 N N . GLU A 1 306 ? 27.590 6.340 -17.233 1.00 76.94 306 GLU A N 1
ATOM 2516 C CA . GLU A 1 306 ? 27.363 4.886 -17.142 1.00 76.94 306 GLU A CA 1
ATOM 2517 C C . GLU A 1 306 ? 28.086 4.274 -15.918 1.00 76.94 306 GLU A C 1
ATOM 2519 O O . GLU A 1 306 ? 27.517 3.485 -15.156 1.00 76.94 306 GLU A O 1
ATOM 2524 N N . MET A 1 307 ? 29.326 4.704 -15.641 1.00 72.69 307 MET A N 1
ATOM 2525 C CA . MET A 1 307 ? 30.083 4.263 -14.459 1.00 72.69 307 MET A CA 1
ATOM 2526 C C . MET A 1 307 ? 29.441 4.694 -13.130 1.00 72.69 307 MET A C 1
ATOM 2528 O O . MET A 1 307 ? 29.484 3.949 -12.143 1.00 72.69 307 MET A O 1
ATOM 2532 N N . LYS A 1 308 ? 28.862 5.898 -13.074 1.00 73.94 308 LYS A N 1
ATOM 2533 C CA . LYS A 1 308 ? 28.242 6.447 -11.860 1.00 73.94 308 LYS A CA 1
ATOM 2534 C C . LYS A 1 308 ? 26.911 5.759 -11.543 1.00 73.94 308 LYS A C 1
ATOM 2536 O O . LYS A 1 308 ? 26.648 5.470 -10.374 1.00 73.94 308 LYS A O 1
ATOM 2541 N N . GLU A 1 309 ? 26.103 5.446 -12.556 1.00 66.75 309 GLU A N 1
ATOM 2542 C CA . GLU A 1 309 ? 24.841 4.712 -12.383 1.00 66.75 309 GLU A CA 1
ATOM 2543 C C . GLU A 1 309 ? 25.045 3.258 -11.951 1.00 66.75 309 GLU A C 1
ATOM 2545 O O . GLU A 1 309 ? 24.318 2.759 -11.086 1.00 66.75 309 GLU A O 1
ATOM 2550 N N . SER A 1 310 ? 26.067 2.588 -12.487 1.00 61.72 310 SER A N 1
ATOM 2551 C CA . SER A 1 310 ? 26.440 1.233 -12.064 1.00 61.72 310 SER A CA 1
ATOM 2552 C C . SER A 1 310 ? 26.784 1.176 -10.566 1.00 61.72 310 SER A C 1
ATOM 2554 O O . SER A 1 310 ? 26.226 0.363 -9.825 1.00 61.72 310 SER A O 1
ATOM 2556 N N . LYS A 1 311 ? 27.598 2.122 -10.068 1.00 61.69 311 LYS A N 1
ATOM 2557 C CA . LYS A 1 311 ? 27.927 2.218 -8.631 1.00 61.69 311 LYS A CA 1
ATOM 2558 C C . LYS A 1 311 ? 26.701 2.489 -7.754 1.00 61.69 311 LYS A C 1
ATOM 2560 O O . LYS A 1 311 ? 26.583 1.911 -6.677 1.00 61.69 311 LYS A O 1
ATOM 2565 N N . ARG A 1 312 ? 25.772 3.338 -8.205 1.00 56.16 312 ARG A N 1
ATOM 2566 C CA . ARG A 1 312 ? 24.575 3.713 -7.432 1.00 56.16 312 ARG A CA 1
ATOM 2567 C C . ARG A 1 312 ? 23.616 2.535 -7.220 1.00 56.16 312 ARG A C 1
ATOM 2569 O O . ARG A 1 312 ? 23.018 2.427 -6.155 1.00 56.16 312 ARG A O 1
ATOM 2576 N N . ARG A 1 313 ? 23.505 1.624 -8.192 1.00 55.25 313 ARG A N 1
ATOM 2577 C CA . ARG A 1 313 ? 22.660 0.419 -8.082 1.00 55.25 313 ARG A CA 1
ATOM 2578 C C . ARG A 1 313 ? 23.230 -0.668 -7.177 1.00 55.25 313 ARG A C 1
ATOM 2580 O O . ARG A 1 313 ? 22.451 -1.407 -6.588 1.00 55.25 313 ARG A O 1
ATOM 2587 N N . ILE A 1 314 ? 24.553 -0.752 -7.043 1.00 56.50 314 ILE A N 1
ATOM 2588 C CA . ILE A 1 314 ? 25.199 -1.683 -6.105 1.00 56.50 314 ILE A CA 1
ATOM 2589 C C . ILE A 1 314 ? 24.942 -1.241 -4.658 1.00 56.50 314 ILE A C 1
ATOM 2591 O O . ILE A 1 314 ? 24.646 -2.073 -3.811 1.00 56.50 314 ILE A O 1
ATOM 2595 N N . VAL A 1 315 ? 24.967 0.069 -4.394 1.00 50.75 315 VAL A N 1
ATOM 2596 C CA . VAL A 1 315 ? 24.694 0.633 -3.060 1.00 50.75 315 VAL A CA 1
ATOM 2597 C C . VAL A 1 315 ? 23.221 0.496 -2.654 1.00 50.75 315 VAL A C 1
ATOM 2599 O O . VAL A 1 315 ? 22.940 0.325 -1.481 1.00 50.75 315 VAL A O 1
ATOM 2602 N N . LEU A 1 316 ? 22.280 0.526 -3.604 1.00 47.50 316 LEU A N 1
ATOM 2603 C CA . LEU A 1 316 ? 20.840 0.359 -3.335 1.00 47.50 316 LEU A CA 1
ATOM 2604 C C . LEU A 1 316 ? 20.395 -1.105 -3.144 1.00 47.50 316 LEU A C 1
ATOM 2606 O O . LEU A 1 316 ? 19.228 -1.349 -2.850 1.00 47.50 316 LEU A O 1
ATOM 2610 N N . ARG A 1 317 ? 21.288 -2.079 -3.363 1.00 45.78 317 ARG A N 1
ATOM 2611 C CA . ARG A 1 317 ? 21.034 -3.515 -3.140 1.00 45.78 317 ARG A CA 1
ATOM 2612 C C . ARG A 1 317 ? 21.684 -4.051 -1.854 1.00 45.78 317 ARG A C 1
ATOM 2614 O O . ARG A 1 317 ? 21.589 -5.253 -1.612 1.00 45.78 317 ARG A O 1
ATOM 2621 N N . LEU A 1 318 ? 22.340 -3.185 -1.079 1.00 40.91 318 LEU A N 1
ATOM 2622 C CA . LEU A 1 318 ? 22.891 -3.446 0.256 1.00 40.91 318 LEU A CA 1
ATOM 2623 C C . LEU A 1 318 ? 21.998 -2.793 1.313 1.00 40.91 318 LEU A C 1
ATOM 2625 O O . LEU A 1 318 ? 21.841 -3.410 2.385 1.00 40.91 318 LEU A O 1
#